Protein AF-A0A7Y3JZU1-F1 (afdb_monomer)

Structure (mmCIF, N/CA/C/O backbone):
data_AF-A0A7Y3JZU1-F1
#
_entry.id   AF-A0A7Y3JZU1-F1
#
loop_
_atom_site.group_PDB
_atom_site.id
_atom_site.type_symbol
_atom_site.label_atom_id
_atom_site.label_alt_id
_atom_site.label_comp_id
_atom_site.label_asym_id
_atom_site.label_entity_id
_atom_site.label_seq_id
_atom_site.pdbx_PDB_ins_code
_atom_site.Cartn_x
_atom_site.Cartn_y
_atom_site.Cartn_z
_atom_site.occupancy
_atom_site.B_iso_or_equiv
_atom_site.auth_seq_id
_atom_site.auth_comp_id
_atom_site.auth_asym_id
_atom_site.auth_atom_id
_atom_site.pdbx_PDB_model_num
ATOM 1 N N . MET A 1 1 ? -12.442 -2.125 -11.477 1.00 75.75 1 MET A N 1
ATOM 2 C CA . MET A 1 1 ? -11.068 -2.662 -11.340 1.00 75.75 1 MET A CA 1
ATOM 3 C C . MET A 1 1 ? -11.002 -3.960 -10.532 1.00 75.75 1 MET A C 1
ATOM 5 O O . MET A 1 1 ? -10.119 -4.752 -10.809 1.00 75.75 1 MET A O 1
ATOM 9 N N . GLY A 1 2 ? -11.930 -4.217 -9.596 1.00 89.00 2 GLY A N 1
ATOM 10 C CA . GLY A 1 2 ? -11.893 -5.422 -8.748 1.00 89.00 2 GLY A CA 1
ATOM 11 C C . GLY A 1 2 ? -11.114 -5.231 -7.442 1.00 89.00 2 GLY A C 1
ATOM 12 O O . GLY A 1 2 ? -11.007 -6.164 -6.660 1.00 89.00 2 GLY A O 1
ATOM 13 N N . ILE A 1 3 ? -10.614 -4.018 -7.192 1.00 95.06 3 ILE A N 1
ATOM 14 C CA . ILE A 1 3 ? -10.002 -3.620 -5.924 1.00 95.06 3 ILE A CA 1
ATOM 15 C C . ILE A 1 3 ? -11.066 -3.557 -4.833 1.00 95.06 3 ILE A C 1
ATOM 17 O O . ILE A 1 3 ? -12.114 -2.935 -5.018 1.00 95.06 3 ILE A O 1
ATOM 21 N N . ASN A 1 4 ? -10.792 -4.210 -3.705 1.00 96.25 4 ASN A N 1
ATOM 22 C CA . ASN A 1 4 ? -11.708 -4.252 -2.569 1.00 96.25 4 ASN A CA 1
ATOM 23 C C . ASN A 1 4 ? -11.438 -3.157 -1.541 1.00 96.25 4 ASN A C 1
ATOM 25 O O . ASN A 1 4 ? -12.373 -2.760 -0.847 1.00 96.25 4 ASN A O 1
ATOM 29 N N . PHE A 1 5 ? -10.201 -2.676 -1.442 1.00 97.44 5 PHE A N 1
ATOM 30 C CA . PHE A 1 5 ? -9.828 -1.590 -0.550 1.00 97.44 5 PHE A CA 1
ATOM 31 C C . PHE A 1 5 ? -8.676 -0.763 -1.123 1.00 97.44 5 PHE A C 1
ATOM 33 O O . PHE A 1 5 ? -7.911 -1.262 -1.945 1.00 97.44 5 PHE A O 1
ATOM 40 N N . VAL A 1 6 ? -8.586 0.485 -0.684 1.00 96.81 6 VAL A N 1
ATOM 41 C CA . VAL A 1 6 ? -7.438 1.371 -0.865 1.00 96.81 6 VAL A CA 1
ATOM 42 C C . VAL A 1 6 ? -6.839 1.659 0.505 1.00 96.81 6 VAL A C 1
ATOM 44 O O . VAL A 1 6 ? -7.568 1.753 1.497 1.00 96.81 6 VAL A O 1
ATOM 47 N N . GLU A 1 7 ? -5.520 1.753 0.552 1.00 97.31 7 GLU A N 1
ATOM 48 C CA . GLU A 1 7 ? -4.788 2.215 1.721 1.00 97.31 7 GLU A CA 1
ATOM 49 C C . GLU A 1 7 ? -4.463 3.695 1.522 1.00 97.31 7 GLU A C 1
ATOM 51 O O . GLU A 1 7 ? -3.949 4.067 0.471 1.00 97.31 7 GLU A O 1
ATOM 56 N N . VAL A 1 8 ? -4.835 4.535 2.488 1.00 96.12 8 VAL A N 1
ATOM 57 C CA . VAL A 1 8 ? -4.485 5.957 2.498 1.00 96.12 8 VAL A CA 1
ATOM 58 C C . VAL A 1 8 ? -3.290 6.153 3.417 1.00 96.12 8 VAL A C 1
ATOM 60 O O . VAL A 1 8 ? -3.330 5.784 4.597 1.00 96.12 8 VAL A O 1
ATOM 63 N N . ASP A 1 9 ? -2.215 6.689 2.850 1.00 92.50 9 ASP A N 1
ATOM 64 C CA . ASP A 1 9 ? -0.948 6.859 3.544 1.00 92.50 9 ASP A CA 1
ATOM 65 C C . ASP A 1 9 ? -0.968 8.127 4.408 1.00 92.50 9 ASP A C 1
ATOM 67 O O . ASP A 1 9 ? -1.079 9.253 3.924 1.00 92.50 9 ASP A O 1
ATOM 71 N N . TRP A 1 10 ? -0.936 7.917 5.721 1.00 92.62 10 TRP A N 1
ATOM 72 C CA . TRP A 1 10 ? -0.837 8.938 6.764 1.00 92.62 10 TRP A CA 1
ATOM 73 C C . TRP A 1 10 ? 0.469 8.809 7.551 1.00 92.62 10 TRP A C 1
ATOM 75 O O . TRP A 1 10 ? 0.597 9.360 8.654 1.00 92.62 10 TRP A O 1
ATOM 85 N N . THR A 1 11 ? 1.433 8.060 7.022 1.00 87.94 11 THR A N 1
ATOM 86 C CA . THR A 1 11 ? 2.768 7.939 7.596 1.00 87.94 11 THR A CA 1
ATOM 87 C C . THR A 1 11 ? 3.501 9.277 7.552 1.00 87.94 11 THR A C 1
ATOM 89 O O . THR A 1 11 ? 2.997 10.271 7.031 1.00 87.94 11 THR A O 1
ATOM 92 N N . ASN A 1 12 ? 4.673 9.340 8.181 1.00 82.00 12 ASN A N 1
ATOM 93 C CA . ASN A 1 12 ? 5.487 10.551 8.257 1.00 82.00 12 ASN A CA 1
ATOM 94 C C . ASN A 1 12 ? 4.820 11.737 8.989 1.00 82.00 12 ASN A C 1
ATOM 96 O O . ASN A 1 12 ? 5.096 12.897 8.692 1.00 82.00 12 ASN A O 1
ATOM 100 N N . ASN A 1 13 ? 3.956 11.452 9.971 1.00 82.50 13 ASN A N 1
ATOM 101 C CA . ASN A 1 13 ? 3.181 12.472 10.690 1.00 82.50 13 ASN A CA 1
ATOM 102 C C . ASN A 1 13 ? 3.234 12.358 12.227 1.00 82.50 13 ASN A C 1
ATOM 104 O O . ASN A 1 13 ? 2.388 12.945 12.906 1.00 82.50 13 ASN A O 1
ATOM 108 N N . LEU A 1 14 ? 4.184 11.606 12.799 1.00 79.25 14 LEU A N 1
ATOM 109 C CA . LEU A 1 14 ? 4.180 11.266 14.231 1.00 79.25 14 LEU A CA 1
ATOM 110 C C . LEU A 1 14 ? 5.292 11.914 15.063 1.00 79.25 14 LEU A C 1
ATOM 112 O O . LEU A 1 14 ? 5.289 11.759 16.285 1.00 79.25 14 LEU A O 1
ATOM 116 N N . THR A 1 15 ? 6.220 12.659 14.461 1.00 74.12 15 THR A N 1
ATOM 117 C CA . THR A 1 15 ? 7.339 13.282 15.201 1.00 74.12 15 THR A CA 1
ATOM 118 C C . THR A 1 15 ? 7.111 14.749 15.562 1.00 74.12 15 THR A C 1
ATOM 120 O O . THR A 1 15 ? 7.912 15.342 16.283 1.00 74.12 15 THR A O 1
ATOM 123 N N . GLN A 1 16 ? 5.996 15.335 15.130 1.00 78.69 16 GLN A N 1
ATOM 124 C CA . GLN A 1 16 ? 5.666 16.749 15.316 1.00 78.69 16 GLN A CA 1
ATOM 125 C C . GLN A 1 16 ? 4.220 16.935 15.808 1.00 78.69 16 GLN A C 1
ATOM 127 O O . GLN A 1 16 ? 3.401 16.027 15.643 1.00 78.69 16 GLN A O 1
ATOM 132 N N . PRO A 1 17 ? 3.880 18.097 16.404 1.00 88.19 17 PRO A N 1
ATOM 133 C CA . PRO A 1 17 ? 2.530 18.375 16.878 1.00 88.19 17 PRO A CA 1
ATOM 134 C C . PRO A 1 17 ? 1.455 18.103 15.825 1.00 88.19 17 PRO A C 1
ATOM 136 O O . PRO A 1 17 ? 1.505 18.628 14.713 1.00 88.19 17 PRO A O 1
ATOM 139 N N . PHE A 1 18 ? 0.458 17.301 16.197 1.00 88.56 18 PHE A N 1
ATOM 140 C CA . PHE A 1 18 ? -0.659 16.971 15.321 1.00 88.56 18 PHE A CA 1
ATOM 141 C C . PHE A 1 18 ? -1.793 18.014 15.443 1.00 88.56 18 PHE A C 1
ATOM 143 O O . PHE A 1 18 ? -2.191 18.341 16.564 1.00 88.56 18 PHE A O 1
ATOM 150 N N . PRO A 1 19 ? -2.380 18.495 14.328 1.00 92.38 19 PRO A N 1
ATOM 151 C CA . PRO A 1 19 ? -2.029 18.155 12.952 1.00 92.38 19 PRO A CA 1
ATOM 152 C C . PRO A 1 19 ? -0.861 19.005 12.422 1.00 92.38 19 PRO A C 1
ATOM 154 O O . PRO A 1 19 ? -0.908 20.241 12.455 1.00 92.38 19 PRO A O 1
ATOM 157 N N . SER A 1 20 ? 0.143 18.333 11.859 1.00 89.12 20 SER A N 1
ATOM 158 C CA . SER A 1 20 ? 1.210 18.945 11.062 1.00 89.12 20 SER A CA 1
ATOM 159 C C . SER A 1 20 ? 0.668 19.501 9.732 1.00 89.12 20 SER A C 1
ATOM 161 O O . SER A 1 20 ? -0.474 19.203 9.368 1.00 89.12 20 SER A O 1
ATOM 163 N N . PRO A 1 21 ? 1.443 20.300 8.971 1.00 90.12 21 PRO A N 1
ATOM 164 C CA . PRO A 1 21 ? 1.058 20.696 7.614 1.00 90.12 21 PRO A CA 1
ATOM 165 C C . PRO A 1 21 ? 0.739 19.496 6.707 1.00 90.12 21 PRO A C 1
ATOM 167 O O . PRO A 1 21 ? -0.350 19.454 6.143 1.00 90.12 21 PRO A O 1
ATOM 170 N N . ALA A 1 22 ? 1.609 18.481 6.676 1.00 88.12 22 ALA A N 1
ATOM 171 C CA . ALA A 1 22 ? 1.385 17.253 5.910 1.00 88.12 22 ALA A CA 1
ATOM 172 C C . ALA A 1 22 ? 0.106 16.520 6.360 1.00 88.12 22 ALA A C 1
ATOM 174 O O . ALA A 1 22 ? -0.747 16.184 5.542 1.00 88.12 22 ALA A O 1
ATOM 175 N N . ALA A 1 23 ? -0.121 16.384 7.671 1.00 91.38 23 ALA A N 1
ATOM 176 C CA . ALA A 1 23 ? -1.346 15.779 8.186 1.00 91.38 23 ALA A CA 1
ATOM 177 C C . ALA A 1 23 ? -2.604 16.567 7.783 1.00 91.38 23 ALA A C 1
ATOM 179 O O . ALA A 1 23 ? -3.650 15.965 7.549 1.00 91.38 23 ALA A O 1
ATOM 180 N N . LYS A 1 24 ? -2.542 17.904 7.693 1.00 94.31 24 LYS A N 1
ATOM 181 C CA . LYS A 1 24 ? -3.677 18.720 7.219 1.00 94.31 24 LYS A CA 1
ATOM 182 C C . LYS A 1 24 ? -4.000 18.443 5.754 1.00 94.31 24 LYS A C 1
ATOM 184 O O . LYS A 1 24 ? -5.182 18.421 5.413 1.00 94.31 24 LYS A O 1
ATOM 189 N N . GLU A 1 25 ? -2.989 18.216 4.921 1.00 93.19 25 GLU A N 1
ATOM 190 C CA . GLU A 1 25 ? -3.172 17.832 3.519 1.00 93.19 25 GLU A CA 1
ATOM 191 C C . GLU A 1 25 ? -3.825 16.451 3.411 1.00 93.19 25 GLU A C 1
ATOM 193 O O . GLU A 1 25 ? -4.869 16.337 2.764 1.00 93.19 25 GLU A O 1
ATOM 198 N N . CYS A 1 26 ? -3.326 15.450 4.149 1.00 94.31 26 CYS A N 1
ATOM 199 C CA . CYS A 1 26 ? -3.952 14.124 4.242 1.00 94.31 26 CYS A CA 1
ATOM 200 C C . CYS A 1 26 ? -5.421 14.221 4.697 1.00 94.31 26 CYS A C 1
ATOM 202 O O . CYS A 1 26 ? -6.320 13.668 4.064 1.00 94.31 26 CYS A O 1
ATOM 204 N N . ILE A 1 27 ? -5.698 14.995 5.755 1.00 96.12 27 ILE A N 1
ATOM 205 C CA . ILE A 1 27 ? -7.061 15.229 6.260 1.00 96.12 27 ILE A CA 1
ATOM 206 C C . ILE A 1 27 ? -7.961 15.839 5.178 1.00 96.12 27 ILE A C 1
ATOM 208 O O . ILE A 1 27 ? -9.129 15.460 5.063 1.00 96.12 27 ILE A O 1
ATOM 212 N N . ALA A 1 28 ? -7.465 16.829 4.433 1.00 96.94 28 ALA A N 1
ATOM 213 C CA . ALA A 1 28 ? -8.239 17.507 3.401 1.00 96.94 28 ALA A CA 1
ATOM 214 C C . ALA A 1 28 ? -8.541 16.570 2.222 1.00 96.94 28 ALA A C 1
ATOM 216 O O . ALA A 1 28 ? -9.702 16.470 1.815 1.00 96.94 28 ALA A O 1
ATOM 217 N N . ALA A 1 29 ? -7.532 15.849 1.730 1.00 96.00 29 ALA A N 1
ATOM 218 C CA . ALA A 1 29 ? -7.670 14.885 0.642 1.00 96.00 29 ALA A CA 1
ATOM 219 C C . ALA A 1 29 ? -8.650 13.759 1.006 1.00 96.00 29 ALA A C 1
ATOM 221 O O . ALA A 1 29 ? -9.592 13.478 0.261 1.00 96.00 29 ALA A O 1
ATOM 222 N N . ASP A 1 30 ? -8.525 13.187 2.202 1.00 96.75 30 ASP A N 1
ATOM 223 C CA . ASP A 1 30 ? -9.392 12.087 2.617 1.00 96.75 30 ASP A CA 1
ATOM 224 C C . ASP A 1 30 ? -10.823 12.530 2.887 1.00 96.75 30 ASP A C 1
ATOM 226 O O . ASP A 1 30 ? -11.765 11.796 2.594 1.00 96.75 30 ASP A O 1
ATOM 230 N N . LYS A 1 31 ? -11.048 13.758 3.364 1.00 96.75 31 LYS A N 1
ATOM 231 C CA . LYS A 1 31 ? -12.413 14.300 3.425 1.00 96.75 31 LYS A CA 1
ATOM 232 C C . LYS A 1 31 ? -13.058 14.348 2.045 1.00 96.75 31 LYS A C 1
ATOM 234 O O . LYS A 1 31 ? -14.253 14.070 1.944 1.00 96.75 31 LYS A O 1
ATOM 239 N N . VAL A 1 32 ? -12.306 14.679 0.996 1.00 97.50 32 VAL A N 1
ATOM 240 C CA . VAL A 1 32 ? -12.813 14.627 -0.383 1.00 97.50 32 VAL A CA 1
ATOM 241 C C . VAL A 1 32 ? -13.098 13.180 -0.787 1.00 97.50 32 VAL A C 1
ATOM 243 O O . VAL A 1 32 ? -14.190 12.903 -1.280 1.00 97.50 32 VAL A O 1
ATOM 246 N N . LEU A 1 33 ? -12.182 12.247 -0.510 1.00 97.12 33 LEU A N 1
ATOM 247 C CA . LEU A 1 33 ? -12.350 10.826 -0.830 1.00 97.12 33 LEU A CA 1
ATOM 248 C C . LEU A 1 33 ? -13.591 10.212 -0.166 1.00 97.12 33 LEU A C 1
ATOM 250 O O . LEU A 1 33 ? -14.428 9.614 -0.843 1.00 97.12 33 LEU A O 1
ATOM 254 N N . PHE A 1 34 ? -13.748 10.386 1.147 1.00 97.81 34 PHE A N 1
ATOM 255 C CA . PHE A 1 34 ? -14.891 9.866 1.898 1.00 97.81 34 PHE A CA 1
ATOM 256 C C . PHE A 1 34 ? -16.210 10.498 1.428 1.00 97.81 34 PHE A C 1
ATOM 258 O O . PHE A 1 34 ? -17.206 9.791 1.242 1.00 97.81 34 PHE A O 1
ATOM 265 N N . ASN A 1 35 ? -16.216 11.809 1.156 1.00 97.00 35 ASN A N 1
ATOM 266 C CA . ASN A 1 35 ? -17.383 12.485 0.587 1.00 97.00 35 ASN A CA 1
ATOM 267 C C . ASN A 1 35 ? -17.708 12.030 -0.834 1.00 97.00 35 ASN A C 1
ATOM 269 O O . ASN A 1 35 ? -18.877 11.988 -1.205 1.00 97.00 35 ASN A O 1
ATOM 273 N N . LEU A 1 36 ? -16.718 11.672 -1.641 1.00 97.06 36 LEU A N 1
ATOM 274 C CA . LEU A 1 36 ? -16.972 11.078 -2.945 1.00 97.06 36 LEU A CA 1
ATOM 275 C C . LEU A 1 36 ? -17.582 9.681 -2.771 1.00 97.06 36 LEU A C 1
ATOM 277 O O . LEU A 1 36 ? -18.650 9.394 -3.313 1.00 97.06 36 LEU A O 1
ATOM 281 N N . TYR A 1 37 ? -16.951 8.831 -1.959 1.00 97.56 37 TYR A N 1
ATOM 282 C CA . TYR A 1 37 ? -17.340 7.430 -1.798 1.00 97.56 37 TYR A CA 1
ATOM 283 C C . TYR A 1 37 ? -18.733 7.258 -1.195 1.00 97.56 37 TYR A C 1
ATOM 285 O O . TYR A 1 37 ? -19.450 6.357 -1.628 1.00 97.56 37 TYR A O 1
ATOM 293 N N . ARG A 1 38 ? -19.177 8.146 -0.292 1.00 96.25 38 ARG A N 1
ATOM 294 C CA . ARG A 1 38 ? -20.544 8.083 0.264 1.00 96.25 38 ARG A CA 1
ATOM 295 C C . ARG A 1 38 ? -21.653 8.263 -0.780 1.00 96.25 38 ARG A C 1
ATOM 297 O O . ARG A 1 38 ? -22.782 7.855 -0.533 1.00 96.25 38 ARG A O 1
ATOM 304 N N . HIS A 1 39 ? -21.345 8.845 -1.940 1.00 95.69 39 HIS A N 1
ATOM 305 C CA . HIS A 1 39 ? -22.294 9.006 -3.049 1.00 95.69 39 HIS A CA 1
ATOM 306 C C . HIS A 1 39 ? -22.088 7.980 -4.171 1.00 95.69 39 HIS A C 1
ATOM 308 O O . HIS A 1 39 ? -22.867 7.929 -5.123 1.00 95.69 39 HIS A O 1
ATOM 314 N N . MET A 1 40 ? -21.048 7.148 -4.087 1.00 95.75 40 MET A N 1
ATOM 315 C CA . MET A 1 40 ? -20.775 6.124 -5.085 1.00 95.75 40 MET A CA 1
ATOM 316 C C . MET A 1 40 ? -21.511 4.833 -4.741 1.00 95.75 40 MET A C 1
ATOM 318 O O . MET A 1 40 ? -21.313 4.240 -3.686 1.00 95.75 40 MET A O 1
ATOM 322 N N . ARG A 1 41 ? -22.289 4.312 -5.696 1.00 93.12 41 ARG A N 1
ATOM 323 C CA . ARG A 1 41 ? -22.953 3.001 -5.556 1.00 93.12 41 ARG A CA 1
ATOM 324 C C . ARG A 1 41 ? -21.960 1.857 -5.314 1.00 93.12 41 ARG A C 1
ATOM 326 O O . ARG A 1 41 ? -22.301 0.860 -4.686 1.00 93.12 41 ARG A O 1
ATOM 333 N N . GLN A 1 42 ? -20.757 1.965 -5.875 1.00 93.75 42 GLN A N 1
ATOM 334 C CA . GLN A 1 42 ? -19.683 0.987 -5.727 1.00 93.75 42 GLN A CA 1
ATOM 335 C C . GLN A 1 42 ? -18.366 1.722 -5.524 1.00 93.75 42 GLN A C 1
ATOM 337 O O . GLN A 1 42 ? -17.991 2.550 -6.350 1.00 93.75 42 GLN A O 1
ATOM 342 N N . HIS A 1 43 ? -17.659 1.384 -4.454 1.00 95.44 43 HIS A N 1
ATOM 343 C CA . HIS A 1 43 ? -16.369 1.963 -4.108 1.00 95.44 43 HIS A CA 1
ATOM 344 C C . HIS A 1 43 ? -15.529 0.915 -3.351 1.00 95.44 43 HIS A C 1
ATOM 346 O O . HIS A 1 43 ? -16.102 0.022 -2.709 1.00 95.44 43 HIS A O 1
ATOM 352 N N . PRO A 1 44 ? -14.188 0.976 -3.420 1.00 97.00 44 PRO A N 1
ATOM 353 C CA . PRO A 1 44 ? -13.342 0.200 -2.523 1.00 97.00 44 PRO A CA 1
ATOM 354 C C . PRO A 1 44 ? -13.504 0.704 -1.082 1.00 97.00 44 PRO A C 1
ATOM 356 O O . PRO A 1 44 ? -13.878 1.852 -0.839 1.00 97.00 44 PRO A O 1
ATOM 359 N N . LYS A 1 45 ? -13.250 -0.168 -0.108 1.00 98.19 45 LYS A N 1
ATOM 360 C CA . LYS A 1 45 ? -13.158 0.237 1.296 1.00 98.19 45 LYS A CA 1
ATOM 361 C C . LYS A 1 45 ? -11.870 1.016 1.557 1.00 98.19 45 LYS A C 1
ATOM 363 O O . LYS A 1 45 ? -10.940 0.941 0.767 1.00 98.19 45 LYS A O 1
ATOM 368 N N . ILE A 1 46 ? -11.817 1.737 2.664 1.00 98.50 46 ILE A N 1
ATOM 369 C CA . ILE A 1 46 ? -10.651 2.539 3.044 1.00 98.50 46 ILE A CA 1
ATOM 370 C C . ILE A 1 46 ? -9.954 1.894 4.246 1.00 98.50 46 ILE A C 1
ATOM 372 O O . ILE A 1 46 ? -10.616 1.421 5.175 1.00 98.50 46 ILE A O 1
ATOM 376 N N . VAL A 1 47 ? -8.626 1.855 4.208 1.00 98.31 47 VAL A N 1
ATOM 377 C CA . VAL A 1 47 ? -7.736 1.474 5.312 1.00 98.31 47 VAL A CA 1
ATOM 378 C C . VAL A 1 47 ? -6.751 2.616 5.513 1.00 98.31 47 VAL A C 1
ATOM 380 O O . VAL A 1 47 ? -6.225 3.129 4.536 1.00 98.31 47 VAL A O 1
ATOM 383 N N . PHE A 1 48 ? -6.498 3.011 6.757 1.00 97.75 48 PHE A N 1
ATOM 384 C CA . PHE A 1 48 ? -5.453 3.987 7.063 1.00 97.75 48 PHE A CA 1
ATOM 385 C C . PHE A 1 48 ? -4.131 3.266 7.323 1.00 97.75 48 PHE A C 1
ATOM 387 O O . PHE A 1 48 ? -4.113 2.285 8.075 1.00 97.75 48 PHE A O 1
ATOM 394 N N . LEU A 1 49 ? -3.045 3.785 6.752 1.00 95.38 49 LEU A N 1
ATOM 395 C CA . LEU A 1 49 ? -1.676 3.454 7.130 1.00 95.38 49 LEU A CA 1
ATOM 396 C C . LEU A 1 49 ? -1.108 4.606 7.953 1.00 95.38 49 LEU A C 1
ATOM 398 O O . LEU A 1 49 ? -0.954 5.711 7.454 1.00 95.38 49 LEU A O 1
ATOM 402 N N . MET A 1 50 ? -0.805 4.364 9.224 1.00 92.44 50 MET A N 1
ATOM 403 C CA . MET A 1 50 ? -0.229 5.367 10.119 1.00 92.44 50 MET A CA 1
ATOM 404 C C . MET A 1 50 ? 1.168 4.952 10.550 1.00 92.44 50 MET A C 1
ATOM 406 O O . MET A 1 50 ? 1.422 3.789 10.850 1.00 92.44 50 MET A O 1
ATOM 410 N N . GLY A 1 51 ? 2.079 5.902 10.681 1.00 86.69 51 GLY A N 1
ATOM 411 C CA . GLY A 1 51 ? 3.403 5.605 11.199 1.00 86.69 51 GLY A CA 1
ATOM 412 C C . GLY A 1 51 ? 4.312 6.814 11.210 1.00 86.69 51 GLY A C 1
ATOM 413 O O . GLY A 1 51 ? 3.945 7.875 10.704 1.00 86.69 51 GLY A O 1
ATOM 414 N N . PRO A 1 52 ? 5.478 6.677 11.844 1.00 77.44 52 PRO A N 1
ATOM 415 C CA . PRO A 1 52 ? 6.407 7.777 11.971 1.00 77.44 52 PRO A CA 1
ATOM 416 C C . PRO A 1 52 ? 7.203 7.972 10.683 1.00 77.44 52 PRO A C 1
ATOM 418 O O . PRO A 1 52 ? 7.173 7.165 9.758 1.00 77.44 52 PRO A O 1
ATOM 421 N N . GLU A 1 53 ? 7.935 9.067 10.690 1.00 73.69 53 GLU A N 1
ATOM 422 C CA . GLU A 1 53 ? 8.808 9.566 9.653 1.00 73.69 53 GLU A CA 1
ATOM 423 C C . GLU A 1 53 ? 9.950 8.581 9.368 1.00 73.69 53 GLU A C 1
ATOM 425 O O . GLU A 1 53 ? 10.549 8.021 10.297 1.00 73.69 53 GLU A O 1
ATOM 430 N N . HIS A 1 54 ? 10.287 8.422 8.081 1.00 62.44 54 HIS A N 1
ATOM 431 C CA . HIS A 1 54 ? 11.320 7.504 7.572 1.00 62.44 54 HIS A CA 1
ATOM 432 C C . HIS A 1 54 ? 12.658 7.569 8.342 1.00 62.44 54 HIS A C 1
ATOM 434 O O . HIS A 1 54 ? 13.337 6.561 8.518 1.00 62.44 54 HIS A O 1
ATOM 440 N N . ASN A 1 55 ? 13.029 8.727 8.889 1.00 53.12 55 ASN A N 1
ATOM 441 C CA . ASN A 1 55 ? 14.346 8.925 9.506 1.00 53.12 55 ASN A CA 1
ATOM 442 C C . ASN A 1 55 ? 14.369 8.772 11.038 1.00 53.12 55 ASN A C 1
ATOM 444 O O . ASN A 1 55 ? 15.442 8.775 11.640 1.00 53.12 55 ASN A O 1
ATOM 448 N N . HIS A 1 56 ? 13.216 8.626 11.699 1.00 54.47 56 HIS A N 1
ATOM 449 C CA . HIS A 1 56 ? 13.131 8.785 13.159 1.00 54.47 56 HIS A CA 1
ATOM 450 C C . HIS A 1 56 ? 13.072 7.475 13.955 1.00 54.47 56 HIS A C 1
ATOM 452 O O . HIS A 1 56 ? 13.306 7.482 15.165 1.00 54.47 56 HIS A O 1
ATOM 458 N N . TRP A 1 57 ? 12.878 6.328 13.299 1.00 51.59 57 TRP A N 1
ATOM 459 C CA . TRP A 1 57 ? 12.961 5.020 13.966 1.00 51.59 57 TRP A CA 1
ATOM 460 C C . TRP A 1 57 ? 14.342 4.717 14.557 1.00 51.59 57 TRP A C 1
ATOM 462 O O . TRP A 1 57 ? 14.428 3.947 15.510 1.00 51.59 57 TRP A O 1
ATOM 472 N N . MET A 1 58 ? 15.413 5.322 14.031 1.00 50.41 58 MET A N 1
ATOM 473 C CA . MET A 1 58 ? 16.763 5.101 14.562 1.00 50.41 58 MET A CA 1
ATOM 474 C C . MET A 1 58 ? 16.969 5.740 15.945 1.00 50.41 58 MET A C 1
ATOM 476 O O . MET A 1 58 ? 17.818 5.273 16.697 1.00 50.41 58 MET A O 1
ATOM 480 N N . ASN A 1 59 ? 16.174 6.760 16.300 1.00 49.25 59 ASN A N 1
ATOM 481 C CA . ASN A 1 59 ? 16.397 7.582 17.497 1.00 49.25 59 ASN A CA 1
ATOM 482 C C . ASN A 1 59 ? 15.229 7.586 18.497 1.00 49.25 59 ASN A C 1
ATOM 484 O O . ASN A 1 59 ? 15.384 8.093 19.606 1.00 49.25 59 ASN A O 1
ATOM 488 N N . HIS A 1 60 ? 14.069 7.023 18.144 1.00 53.53 60 HIS A N 1
ATOM 489 C CA . HIS A 1 60 ? 12.911 6.953 19.034 1.00 53.53 60 HIS A CA 1
ATOM 490 C C . HIS A 1 60 ? 12.600 5.503 19.404 1.00 53.53 60 HIS A C 1
ATOM 492 O O . HIS A 1 60 ? 12.228 4.688 18.564 1.00 53.53 60 HIS A O 1
ATOM 498 N N . THR A 1 61 ? 12.706 5.188 20.694 1.00 52.91 61 THR A N 1
ATOM 499 C CA . THR A 1 61 ? 12.399 3.856 21.237 1.00 52.91 61 THR A CA 1
ATOM 500 C C . THR A 1 61 ? 10.901 3.540 21.227 1.00 52.91 61 THR A C 1
ATOM 502 O O . THR A 1 61 ? 10.522 2.383 21.419 1.00 52.91 61 THR A O 1
ATOM 505 N N . THR A 1 62 ? 10.041 4.536 20.980 1.00 60.03 62 THR A N 1
ATOM 506 C CA . THR A 1 62 ? 8.586 4.394 21.082 1.00 60.03 62 THR A CA 1
ATOM 507 C C . THR A 1 62 ? 7.772 5.310 20.139 1.00 60.03 62 THR A C 1
ATOM 509 O O . THR A 1 62 ? 6.931 6.088 20.585 1.00 60.03 62 THR A O 1
ATOM 512 N N . PRO A 1 63 ? 7.916 5.216 18.806 1.00 68.38 63 PRO A N 1
ATOM 513 C CA . PRO A 1 63 ? 7.172 6.082 17.874 1.00 68.38 63 PRO A CA 1
ATOM 514 C C . PRO A 1 63 ? 5.643 5.913 17.928 1.00 68.38 63 PRO A C 1
ATOM 516 O O . PRO A 1 63 ? 4.906 6.755 17.426 1.00 68.38 63 PRO A O 1
ATOM 519 N N . TYR A 1 64 ? 5.163 4.843 18.563 1.00 80.06 64 TYR A N 1
ATOM 520 C CA . TYR A 1 64 ? 3.744 4.595 18.828 1.00 80.06 64 TYR A CA 1
ATOM 521 C C . TYR A 1 64 ? 3.362 4.793 20.299 1.00 80.06 64 TYR A C 1
ATOM 523 O O . TYR A 1 64 ? 2.371 4.236 20.766 1.00 80.06 64 TYR A O 1
ATOM 531 N N . THR A 1 65 ? 4.170 5.530 21.060 1.00 73.50 65 THR A N 1
ATOM 532 C CA . THR A 1 65 ? 3.796 6.006 22.391 1.00 73.50 65 THR A CA 1
ATOM 533 C C . THR A 1 65 ? 4.161 7.484 22.465 1.00 73.50 65 THR A C 1
ATOM 535 O O . THR A 1 65 ? 5.319 7.854 22.661 1.00 73.50 65 THR A O 1
ATOM 538 N N . GLY A 1 66 ? 3.184 8.352 22.253 1.00 79.00 66 GLY A N 1
ATOM 539 C CA . GLY A 1 66 ? 3.415 9.785 22.263 1.00 79.00 66 GLY A CA 1
ATOM 540 C C . GLY A 1 66 ? 2.137 10.558 21.973 1.00 79.00 66 GLY A C 1
ATOM 541 O O . GLY A 1 66 ? 1.223 10.017 21.345 1.00 79.00 66 GLY A O 1
ATOM 542 N N . PRO A 1 67 ? 2.076 11.834 22.387 1.00 84.31 67 PRO A N 1
ATOM 543 C CA . PRO A 1 67 ? 0.863 12.638 22.273 1.00 84.31 67 PRO A CA 1
ATOM 544 C C . PRO A 1 67 ? 0.396 12.798 20.821 1.00 84.31 67 PRO A C 1
ATOM 546 O O . PRO A 1 67 ? -0.797 12.927 20.572 1.00 84.31 67 PRO A O 1
ATOM 549 N N . TRP A 1 68 ? 1.316 12.758 19.855 1.00 87.44 68 TRP A N 1
ATOM 550 C CA . TRP A 1 68 ? 1.006 12.923 18.432 1.00 87.44 68 TRP A CA 1
ATOM 551 C C . TRP A 1 68 ? 0.411 11.665 17.812 1.00 87.44 68 TRP A C 1
ATOM 553 O O . TRP A 1 68 ? -0.557 11.765 17.061 1.00 87.44 68 TRP A O 1
ATOM 563 N N . TYR A 1 69 ? 0.915 10.490 18.199 1.00 88.81 69 TYR A N 1
ATOM 564 C CA . TYR A 1 69 ? 0.308 9.214 17.829 1.00 88.81 69 TYR A CA 1
ATOM 565 C C . TYR A 1 69 ? -1.122 9.115 18.359 1.00 88.81 69 TYR A C 1
ATOM 567 O O . TYR A 1 69 ? -2.048 8.871 17.584 1.00 88.81 69 TYR A O 1
ATOM 575 N N . ASP A 1 70 ? -1.323 9.401 19.647 1.00 90.62 70 ASP A N 1
ATOM 576 C CA . ASP A 1 70 ? -2.654 9.363 20.251 1.00 90.62 70 ASP A CA 1
ATOM 577 C C . ASP A 1 70 ? -3.589 10.399 19.612 1.00 90.62 70 ASP A C 1
ATOM 579 O O . ASP A 1 70 ? -4.750 10.099 19.329 1.00 90.62 70 ASP A O 1
ATOM 583 N N . ALA A 1 71 ? -3.096 11.611 19.335 1.00 92.94 71 ALA A N 1
ATOM 584 C CA . ALA A 1 71 ? -3.872 12.656 18.674 1.00 92.94 71 ALA A CA 1
ATOM 585 C C . ALA A 1 71 ? -4.298 12.257 17.252 1.00 92.94 71 ALA A C 1
ATOM 587 O O . ALA A 1 71 ? -5.479 12.395 16.925 1.00 92.94 71 ALA A O 1
ATOM 588 N N . GLN A 1 72 ? -3.386 11.722 16.431 1.00 93.56 72 GLN A N 1
ATOM 589 C CA . GLN A 1 72 ? -3.707 11.265 15.075 1.00 93.56 72 GLN A CA 1
ATOM 590 C C . GLN A 1 72 ? -4.692 10.089 15.112 1.00 93.56 72 GLN A C 1
ATOM 592 O O . GLN A 1 72 ? -5.706 10.116 14.413 1.00 93.56 72 GLN A O 1
ATOM 597 N N . LEU A 1 73 ? -4.462 9.100 15.981 1.00 94.25 73 LEU A N 1
ATOM 598 C CA . LEU A 1 73 ? -5.330 7.928 16.120 1.00 94.25 73 LEU A CA 1
ATOM 599 C C . LEU A 1 73 ? -6.744 8.319 16.567 1.00 94.25 73 LEU A C 1
ATOM 601 O O . LEU A 1 73 ? -7.742 7.854 16.009 1.00 94.25 73 LEU A O 1
ATOM 605 N N . ASN A 1 74 ? -6.842 9.217 17.549 1.00 96.31 74 ASN A N 1
ATOM 606 C CA . ASN A 1 74 ? -8.119 9.742 18.022 1.00 96.31 74 ASN A CA 1
ATOM 607 C C . ASN A 1 74 ? -8.827 10.576 16.955 1.00 96.31 74 ASN A C 1
ATOM 609 O O . ASN A 1 74 ? -10.051 10.494 16.844 1.00 96.31 74 ASN A O 1
ATOM 613 N N . TYR A 1 75 ? -8.082 11.340 16.155 1.00 97.06 75 TYR A N 1
ATOM 614 C CA . TYR A 1 75 ? -8.648 12.097 15.046 1.00 97.06 75 TYR A CA 1
ATOM 615 C C . TYR A 1 75 ? -9.243 11.169 13.987 1.00 97.06 75 TYR A C 1
ATOM 617 O O . TYR A 1 75 ? -10.411 11.332 13.629 1.00 97.06 75 TYR A O 1
ATOM 625 N N . VAL A 1 76 ? -8.475 10.171 13.532 1.00 96.94 76 VAL A N 1
ATOM 626 C CA . VAL A 1 76 ? -8.937 9.169 12.560 1.00 96.94 76 VAL A CA 1
ATOM 627 C C . VAL A 1 76 ? -10.201 8.489 13.071 1.00 96.94 76 VAL A C 1
ATOM 629 O O . VAL A 1 76 ? -11.215 8.451 12.370 1.00 96.94 76 VAL A O 1
ATOM 632 N N . TYR A 1 77 ? -10.181 8.023 14.323 1.00 98.12 77 TYR A N 1
ATOM 633 C CA . TYR A 1 77 ? -11.340 7.365 14.905 1.00 98.12 77 TYR A CA 1
ATOM 634 C C . TYR A 1 77 ? -12.565 8.288 14.924 1.00 98.12 77 TYR A C 1
ATOM 636 O O . TYR A 1 77 ? -13.597 7.952 14.352 1.00 98.12 77 TYR A O 1
ATOM 644 N N . LYS A 1 78 ? -12.444 9.478 15.518 1.00 98.19 78 LYS A N 1
ATOM 645 C CA . LYS A 1 78 ? -13.568 10.406 15.702 1.00 98.19 78 LYS A CA 1
ATOM 646 C C . LYS A 1 78 ? -14.154 10.909 14.382 1.00 98.19 78 LYS A C 1
ATOM 648 O O . LYS A 1 78 ? -15.367 11.034 14.259 1.00 98.19 78 LYS A O 1
ATOM 653 N N . HIS A 1 79 ? -13.306 11.253 13.416 1.00 97.56 79 HIS A N 1
ATOM 654 C CA . HIS A 1 79 ? -13.741 11.971 12.216 1.00 97.56 79 HIS A CA 1
ATOM 655 C C . HIS A 1 79 ? -14.045 11.061 11.024 1.00 97.56 79 HIS A C 1
ATOM 657 O O . HIS A 1 79 ? -14.832 11.462 10.162 1.00 97.56 79 HIS A O 1
ATOM 663 N N . PHE A 1 80 ? -13.469 9.854 10.985 1.00 97.69 80 PHE A N 1
ATOM 664 C CA . PHE A 1 80 ? -13.648 8.925 9.869 1.00 97.69 80 PHE A CA 1
ATOM 665 C C . PHE A 1 80 ? -14.335 7.613 10.249 1.00 97.69 80 PHE A C 1
ATOM 667 O O . PHE A 1 80 ? -15.161 7.119 9.484 1.00 97.69 80 PHE A O 1
ATOM 674 N N . ILE A 1 81 ? -14.029 7.048 11.418 1.00 97.94 81 ILE A N 1
ATOM 675 C CA . ILE A 1 81 ? -14.496 5.705 11.797 1.00 97.94 81 ILE A CA 1
ATOM 676 C C . ILE A 1 81 ? -15.825 5.740 12.559 1.00 97.94 81 ILE A C 1
ATOM 678 O O . ILE A 1 81 ? -16.748 4.992 12.230 1.00 97.94 81 ILE A O 1
ATOM 682 N N . ASP A 1 82 ? -15.922 6.618 13.556 1.00 97.69 82 ASP A N 1
ATOM 683 C CA . ASP A 1 82 ? -17.104 6.838 14.398 1.00 97.69 82 ASP A CA 1
ATOM 684 C C . ASP A 1 82 ? -18.078 7.855 13.784 1.00 97.69 82 ASP A C 1
ATOM 686 O O . ASP A 1 82 ? -19.114 8.175 14.357 1.00 97.69 82 ASP A O 1
ATOM 690 N N . ASN A 1 83 ? -17.765 8.363 12.589 1.00 97.44 83 ASN A N 1
ATOM 691 C CA . ASN A 1 83 ? -18.653 9.243 11.849 1.00 97.44 83 ASN A CA 1
ATOM 692 C C . ASN A 1 83 ? -19.794 8.427 11.203 1.00 97.44 83 ASN A C 1
ATOM 694 O O . ASN A 1 83 ? -19.528 7.619 10.303 1.00 97.44 83 ASN A O 1
ATOM 698 N N . PRO A 1 84 ? -21.068 8.647 11.590 1.00 96.50 84 PRO A N 1
ATOM 699 C CA . PRO A 1 84 ? -22.200 7.900 11.044 1.00 96.50 84 PRO A CA 1
ATOM 700 C C . PRO A 1 84 ? -22.362 8.036 9.526 1.00 96.50 84 PRO A C 1
ATOM 702 O O . PRO A 1 84 ? -22.808 7.087 8.882 1.00 96.50 84 PRO A O 1
ATOM 705 N N . GLU A 1 85 ? -21.968 9.172 8.941 1.00 96.44 85 GLU A N 1
ATOM 706 C CA . GLU A 1 85 ? -22.053 9.412 7.493 1.00 96.44 85 GLU A CA 1
ATOM 707 C C . GLU A 1 85 ? -21.098 8.522 6.692 1.00 96.44 85 GLU A C 1
ATOM 709 O O . GLU A 1 85 ? -21.330 8.243 5.515 1.00 96.44 85 GLU A O 1
ATOM 714 N N . TYR A 1 86 ? -20.025 8.059 7.332 1.00 97.12 86 TYR A N 1
ATOM 715 C CA . TYR A 1 86 ? -18.985 7.236 6.721 1.00 97.12 86 TYR A CA 1
ATOM 716 C C . TYR A 1 86 ? -19.080 5.766 7.130 1.00 97.12 86 TYR A C 1
ATOM 718 O O . TYR A 1 86 ? -18.188 4.960 6.835 1.00 97.12 86 TYR A O 1
ATOM 726 N N . LYS A 1 87 ? -20.179 5.382 7.790 1.00 94.62 87 LYS A N 1
ATOM 727 C CA . LYS A 1 87 ? -20.411 4.008 8.224 1.00 94.62 87 LYS A CA 1
ATOM 728 C C . LYS A 1 87 ? -20.325 3.053 7.037 1.00 94.62 87 LYS A C 1
ATOM 730 O O . LYS A 1 87 ? -21.053 3.156 6.055 1.00 94.62 87 LYS A O 1
ATOM 735 N N . GLY A 1 88 ? -19.434 2.074 7.159 1.00 94.00 88 GLY A N 1
ATOM 736 C CA . GLY A 1 88 ? -19.215 1.068 6.127 1.00 94.00 88 GLY A CA 1
ATOM 737 C C . GLY A 1 88 ? -18.313 1.519 4.979 1.00 94.00 88 GLY A C 1
ATOM 738 O O . GLY A 1 88 ? -18.130 0.729 4.057 1.00 94.00 88 GLY A O 1
ATOM 739 N N . LEU A 1 89 ? -17.720 2.717 5.009 1.00 97.94 89 LEU A N 1
ATOM 740 C CA . LEU A 1 89 ? -16.711 3.119 4.021 1.00 97.94 89 LEU A CA 1
ATOM 741 C C . LEU A 1 89 ? -15.329 2.522 4.315 1.00 97.94 89 LEU A C 1
ATOM 743 O O . LEU A 1 89 ? -14.576 2.239 3.388 1.00 97.94 89 LEU A O 1
ATOM 747 N N . TYR A 1 90 ? -15.020 2.245 5.579 1.00 97.38 90 TYR A N 1
ATOM 748 C CA . TYR A 1 90 ? -13.767 1.618 6.001 1.00 97.38 90 TYR A CA 1
ATOM 749 C C . TYR A 1 90 ? -13.824 0.086 5.971 1.00 97.38 90 TYR A C 1
ATOM 751 O O . TYR A 1 90 ? -14.889 -0.535 6.076 1.00 97.38 90 TYR A O 1
ATOM 759 N N . LEU A 1 91 ? -12.657 -0.540 5.827 1.00 98.06 91 LEU A N 1
ATOM 760 C CA . LEU A 1 91 ? -12.529 -1.991 5.849 1.00 98.06 91 LEU A CA 1
ATOM 761 C C . LEU A 1 91 ? -12.581 -2.497 7.291 1.00 98.06 91 LEU A C 1
ATOM 763 O O . LEU A 1 91 ? -11.854 -2.015 8.157 1.00 98.06 91 LEU A O 1
ATOM 767 N N . GLN A 1 92 ? -13.421 -3.498 7.548 1.00 97.88 92 GLN A N 1
ATOM 768 C CA . GLN A 1 92 ? -13.437 -4.195 8.830 1.00 97.88 92 GLN A CA 1
ATOM 769 C C . GLN A 1 92 ? -12.717 -5.533 8.731 1.00 97.88 92 GLN A C 1
ATOM 771 O O . GLN A 1 92 ? -12.858 -6.279 7.759 1.00 97.88 92 GLN A O 1
ATOM 776 N N . TYR A 1 93 ? -11.999 -5.871 9.793 1.00 97.00 93 TYR A N 1
ATOM 777 C CA . TYR A 1 93 ? -11.340 -7.144 9.962 1.00 97.00 93 TYR A CA 1
ATOM 778 C C . TYR A 1 93 ? -11.429 -7.601 11.418 1.00 97.00 93 TYR A C 1
ATOM 780 O O . TYR A 1 93 ? -11.248 -6.816 12.343 1.00 97.00 93 TYR A O 1
ATOM 788 N N . ARG A 1 94 ? -11.761 -8.880 11.630 1.00 95.06 94 ARG A N 1
ATOM 789 C CA . ARG A 1 94 ? -11.999 -9.475 12.963 1.00 95.06 94 ARG A CA 1
ATOM 790 C C . ARG A 1 94 ? -13.001 -8.673 13.821 1.00 95.06 94 ARG A C 1
ATOM 792 O O . ARG A 1 94 ? -12.837 -8.556 15.028 1.00 95.06 94 ARG A O 1
ATOM 799 N N . GLY A 1 95 ? -14.033 -8.123 13.174 1.00 96.50 95 GLY A N 1
ATOM 800 C CA . GLY A 1 95 ? -15.122 -7.385 13.826 1.00 96.50 95 GLY A CA 1
ATOM 801 C C . GLY A 1 95 ? -14.824 -5.921 14.163 1.00 96.50 95 GLY A C 1
ATOM 802 O O . GLY A 1 95 ? -15.667 -5.276 14.774 1.00 96.50 95 GLY A O 1
ATOM 803 N N . LYS A 1 96 ? -13.657 -5.390 13.777 1.00 97.88 96 LYS A N 1
ATOM 804 C CA . LYS A 1 96 ? -13.260 -3.997 14.030 1.00 97.88 96 LYS A CA 1
ATOM 805 C C . LYS A 1 96 ? -12.716 -3.342 12.758 1.00 97.88 96 LYS A C 1
ATOM 807 O O . LYS A 1 96 ? -12.281 -4.065 11.863 1.00 97.88 96 LYS A O 1
ATOM 812 N N . PRO A 1 97 ? -12.714 -2.006 12.649 1.00 98.38 97 PRO A N 1
ATOM 813 C CA . PRO A 1 97 ? -11.969 -1.294 11.612 1.00 98.38 97 PRO A CA 1
ATOM 814 C C . PRO A 1 97 ? -10.507 -1.764 11.555 1.00 98.38 97 PRO A C 1
ATOM 816 O O . PRO A 1 97 ? -9.866 -1.922 12.598 1.00 98.38 97 PRO A O 1
ATOM 819 N N . LEU A 1 98 ? -9.997 -2.025 10.351 1.00 98.50 98 LEU A N 1
ATOM 820 C CA . LEU A 1 98 ? -8.589 -2.355 10.140 1.00 98.50 98 LEU A CA 1
ATOM 821 C C . LEU A 1 98 ? -7.754 -1.071 10.159 1.00 98.50 98 LEU A C 1
ATOM 823 O O . LEU A 1 98 ? -8.091 -0.109 9.470 1.00 98.50 98 LEU A O 1
ATOM 827 N N . LEU A 1 99 ? -6.666 -1.087 10.926 1.00 97.88 99 LEU A N 1
ATOM 828 C CA . LEU A 1 99 ? -5.651 -0.040 10.946 1.00 97.88 99 LEU A CA 1
ATOM 829 C C . LEU A 1 99 ? -4.288 -0.665 10.670 1.00 97.88 99 LEU A C 1
ATOM 831 O O . LEU A 1 99 ? -3.895 -1.619 11.351 1.00 97.88 99 LEU A O 1
ATOM 835 N N . ASN A 1 100 ? -3.567 -0.094 9.714 1.00 97.06 100 ASN A N 1
ATOM 836 C CA . ASN A 1 100 ? -2.212 -0.501 9.405 1.00 97.06 100 ASN A CA 1
ATOM 837 C C . ASN A 1 100 ? -1.216 0.453 10.069 1.00 97.06 100 ASN A C 1
ATOM 839 O O . ASN A 1 100 ? -1.3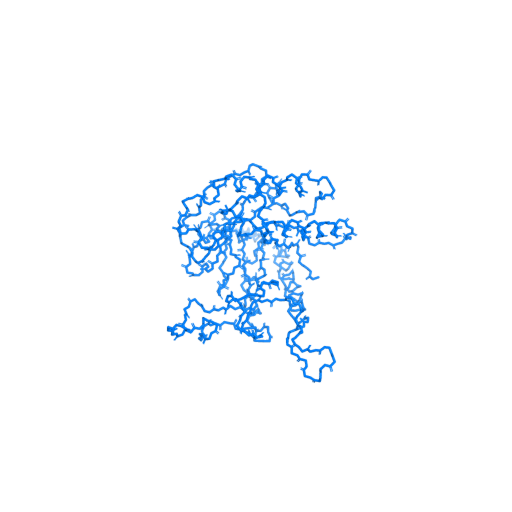88 1.671 10.039 1.00 97.06 100 ASN A O 1
ATOM 843 N N . LEU A 1 101 ? -0.189 -0.110 10.705 1.00 93.94 101 LEU A N 1
ATOM 844 C CA . LEU A 1 101 ? 0.871 0.629 11.384 1.00 93.94 101 LEU A CA 1
ATOM 845 C C . LEU A 1 101 ? 2.213 0.401 10.687 1.00 93.94 101 LEU A C 1
ATOM 847 O O . LEU A 1 101 ? 2.733 -0.716 10.682 1.00 93.94 101 LEU A O 1
ATOM 851 N N . TYR A 1 102 ? 2.772 1.465 10.122 1.00 91.38 102 TYR A N 1
ATOM 852 C CA . TYR A 1 102 ? 3.979 1.434 9.309 1.00 91.38 102 TYR A CA 1
ATOM 853 C C . TYR A 1 102 ? 5.263 1.399 10.142 1.00 91.38 102 TYR A C 1
ATOM 855 O O . TYR A 1 102 ? 5.584 2.364 10.839 1.00 91.38 102 TYR A O 1
ATOM 863 N N . LEU A 1 103 ? 6.018 0.305 10.048 1.00 85.94 103 LEU A N 1
ATOM 864 C CA . LEU A 1 103 ? 7.244 0.064 10.812 1.00 85.94 103 LEU A CA 1
ATOM 865 C C . LEU A 1 103 ? 8.508 0.666 10.199 1.00 85.94 103 LEU A C 1
ATOM 867 O O . LEU A 1 103 ? 9.572 0.537 10.810 1.00 85.94 103 LEU A O 1
ATOM 871 N N . ASN A 1 104 ? 8.389 1.311 9.034 1.00 77.12 104 ASN A N 1
ATOM 872 C CA . ASN A 1 104 ? 9.518 1.706 8.201 1.00 77.12 104 ASN A CA 1
ATOM 873 C C . ASN A 1 104 ? 10.353 0.511 7.697 1.00 77.12 104 ASN A C 1
ATOM 875 O O . ASN A 1 104 ? 10.111 -0.636 8.075 1.00 77.12 104 ASN A O 1
ATOM 879 N N . GLY A 1 105 ? 11.316 0.744 6.804 1.00 69.00 105 GLY A N 1
ATOM 880 C CA . GLY A 1 105 ? 12.174 -0.324 6.290 1.00 69.00 105 GLY A CA 1
ATOM 881 C C . GLY A 1 105 ? 13.537 0.165 5.795 1.00 69.00 105 GLY A C 1
ATOM 882 O O . GLY A 1 105 ? 13.661 1.331 5.426 1.00 69.00 105 GLY A O 1
ATOM 883 N N . PRO A 1 106 ? 14.556 -0.720 5.762 1.00 75.31 106 PRO A N 1
ATOM 884 C CA . PRO A 1 106 ? 14.554 -2.11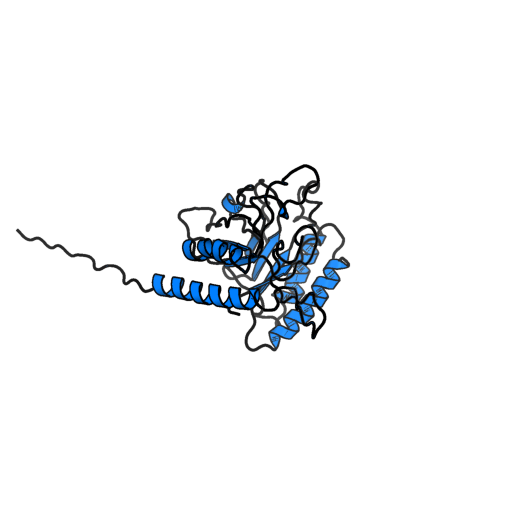2 6.233 1.00 75.31 106 PRO A CA 1
ATOM 885 C C . PRO A 1 106 ? 14.830 -2.243 7.750 1.00 75.31 106 PRO A C 1
ATOM 887 O O . PRO A 1 106 ? 15.748 -1.625 8.286 1.00 75.31 106 PRO A O 1
ATOM 890 N N . ARG A 1 107 ? 14.073 -3.102 8.447 1.00 80.62 107 ARG A N 1
ATOM 891 C CA . ARG A 1 107 ? 14.177 -3.375 9.898 1.00 80.62 107 ARG A CA 1
ATOM 892 C C . ARG A 1 107 ? 14.092 -4.877 10.166 1.00 80.62 107 ARG A C 1
ATOM 894 O O . ARG A 1 107 ? 13.352 -5.548 9.487 1.00 80.62 107 ARG A O 1
ATOM 901 N N . SER A 1 108 ? 14.773 -5.427 11.176 1.00 82.12 108 SER A N 1
ATOM 902 C CA . SER A 1 108 ? 14.671 -6.866 11.529 1.00 82.12 108 SER A CA 1
ATOM 903 C C . SER A 1 108 ? 14.217 -7.150 12.970 1.00 82.12 108 SER A C 1
ATOM 905 O O . SER A 1 108 ? 14.073 -8.310 13.382 1.00 82.12 108 SER A O 1
ATOM 907 N N . ALA A 1 109 ? 13.998 -6.096 13.760 1.00 83.50 109 ALA A N 1
ATOM 908 C CA . ALA A 1 109 ? 13.607 -6.194 15.160 1.00 83.50 109 ALA A CA 1
ATOM 909 C C . ALA A 1 109 ? 12.115 -6.511 15.310 1.00 83.50 109 ALA A C 1
ATOM 911 O O . ALA A 1 109 ? 11.287 -5.976 14.576 1.00 83.50 109 ALA A O 1
ATOM 912 N N . LYS A 1 110 ? 11.765 -7.305 16.332 1.00 86.75 110 LYS A N 1
ATOM 913 C CA . LYS A 1 110 ? 10.368 -7.604 16.688 1.00 86.75 110 LYS A CA 1
ATOM 914 C C . LYS A 1 110 ? 9.543 -6.307 16.763 1.00 86.75 110 LYS A C 1
ATOM 916 O O . LYS A 1 110 ? 10.031 -5.346 17.367 1.00 86.75 110 LYS A O 1
ATOM 921 N N . PRO A 1 111 ? 8.330 -6.255 16.178 1.00 87.31 111 PRO A N 1
ATOM 922 C CA . PRO A 1 111 ? 7.482 -5.073 16.253 1.00 87.31 111 PRO A CA 1
ATOM 923 C C . PRO A 1 111 ? 7.143 -4.710 17.707 1.00 87.31 111 PRO A C 1
ATOM 925 O O . PRO A 1 111 ? 7.136 -5.591 18.578 1.00 87.31 111 PRO A O 1
ATOM 928 N N . PRO A 1 112 ? 6.856 -3.426 17.985 1.00 85.44 112 PRO A N 1
ATOM 929 C CA . PRO A 1 112 ? 6.336 -3.018 19.285 1.00 85.44 112 PRO A CA 1
ATOM 930 C C . PRO A 1 112 ? 4.987 -3.697 19.567 1.00 85.44 112 PRO A C 1
ATOM 932 O O . PRO A 1 112 ? 4.371 -4.281 18.680 1.00 85.44 112 PRO A O 1
ATOM 935 N N . ASN A 1 113 ? 4.527 -3.634 20.816 1.00 86.19 113 ASN A N 1
ATOM 936 C CA . ASN A 1 113 ? 3.218 -4.156 21.202 1.00 86.19 113 ASN A CA 1
ATOM 937 C C . ASN A 1 113 ? 2.222 -3.002 21.359 1.00 86.19 113 ASN A C 1
ATOM 939 O O . ASN A 1 113 ? 2.012 -2.505 22.462 1.00 86.19 113 ASN A O 1
ATOM 943 N N . VAL A 1 114 ? 1.652 -2.550 20.244 1.00 89.12 114 VAL A N 1
ATOM 944 C CA . VAL A 1 114 ? 0.631 -1.495 20.223 1.00 89.12 114 VAL A CA 1
ATOM 945 C C . VAL A 1 114 ? -0.742 -2.146 20.242 1.00 89.12 114 VAL A C 1
ATOM 947 O O . VAL A 1 114 ? -1.044 -3.014 19.423 1.00 89.12 114 VAL A O 1
ATOM 950 N N . HIS A 1 115 ? -1.585 -1.705 21.168 1.00 90.44 115 HIS A N 1
ATOM 951 C CA . HIS A 1 115 ? -2.950 -2.185 21.291 1.00 90.44 115 HIS A CA 1
ATOM 952 C C . HIS A 1 115 ? -3.910 -1.007 21.421 1.00 90.44 115 HIS A C 1
ATOM 954 O O . HIS A 1 115 ? -3.760 -0.175 22.311 1.00 90.44 115 HIS A O 1
ATOM 960 N N . ASP A 1 116 ? -4.944 -1.004 20.585 1.00 94.38 116 ASP A N 1
ATOM 961 C CA . ASP A 1 116 ? -6.098 -0.129 20.732 1.00 94.38 116 ASP A CA 1
ATOM 962 C C . ASP A 1 116 ? -7.377 -0.966 20.573 1.00 94.38 116 ASP A C 1
ATOM 964 O O . ASP A 1 116 ? -7.567 -1.608 19.534 1.00 94.38 116 ASP A O 1
ATOM 968 N N . PRO A 1 117 ? -8.271 -1.000 21.579 1.00 96.69 117 PRO A N 1
ATOM 969 C CA . PRO A 1 117 ? -9.455 -1.849 21.535 1.00 96.69 117 PRO A CA 1
ATOM 970 C C . PRO A 1 117 ? -10.444 -1.456 20.431 1.00 96.69 117 PRO A C 1
ATOM 972 O O . PRO A 1 117 ? -11.309 -2.271 20.105 1.00 96.69 117 PRO A O 1
ATOM 975 N N . ARG A 1 118 ? -10.329 -0.264 19.841 1.00 97.56 118 ARG A N 1
ATOM 976 C CA . ARG A 1 118 ? -11.198 0.218 18.764 1.00 97.56 118 ARG A CA 1
ATOM 977 C C . ARG A 1 118 ? -10.857 -0.399 17.409 1.00 97.56 118 ARG A C 1
ATOM 979 O O . ARG A 1 118 ? -11.729 -0.465 16.549 1.00 97.56 118 ARG A O 1
ATOM 986 N N . PHE A 1 119 ? -9.630 -0.886 17.224 1.00 98.00 119 PHE A N 1
ATOM 987 C CA . PHE A 1 119 ? -9.114 -1.329 15.929 1.00 98.00 119 PHE A CA 1
ATOM 988 C C . PHE A 1 119 ? -8.670 -2.793 15.929 1.00 98.00 119 PHE A C 1
ATOM 990 O O . PHE A 1 119 ? -8.336 -3.383 16.958 1.00 98.00 119 PHE A O 1
ATOM 997 N N . THR A 1 120 ? -8.627 -3.376 14.734 1.00 97.56 120 THR A N 1
ATOM 998 C CA . THR A 1 120 ? -7.761 -4.520 14.444 1.00 97.56 120 THR A CA 1
ATOM 999 C C . THR A 1 120 ? -6.485 -3.978 13.820 1.00 97.56 120 THR A C 1
ATOM 1001 O O . THR A 1 120 ? -6.507 -3.505 12.687 1.00 97.56 120 THR A O 1
ATOM 1004 N N . ILE A 1 121 ? -5.382 -4.056 14.561 1.00 95.94 121 ILE A N 1
ATOM 1005 C CA . ILE A 1 121 ? -4.089 -3.517 14.134 1.00 95.94 121 ILE A CA 1
ATOM 1006 C C . ILE A 1 121 ? -3.286 -4.576 13.371 1.00 95.94 121 ILE A C 1
ATOM 1008 O O . ILE A 1 121 ? -3.217 -5.746 13.779 1.00 95.94 121 ILE A O 1
ATOM 1012 N N . ARG A 1 122 ? -2.659 -4.160 12.270 1.00 95.81 122 ARG A N 1
ATOM 1013 C CA . ARG A 1 122 ? -1.625 -4.919 11.561 1.00 95.81 122 ARG A CA 1
ATOM 1014 C C . ARG A 1 122 ? -0.408 -4.045 11.328 1.00 95.81 122 ARG A C 1
ATOM 1016 O O . ARG A 1 122 ? -0.535 -2.883 10.973 1.00 95.81 122 ARG A O 1
ATOM 1023 N N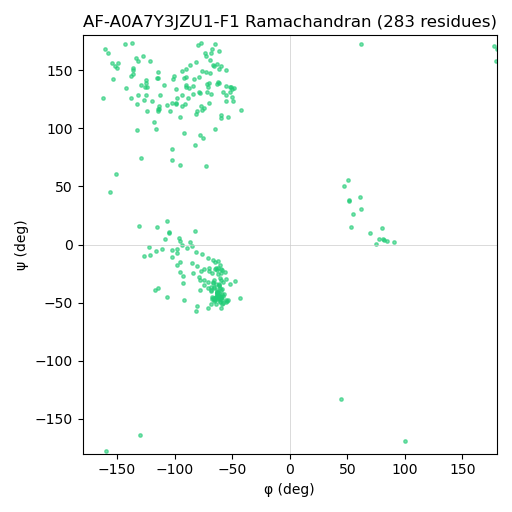 . TYR A 1 123 ? 0.769 -4.611 11.552 1.00 94.50 123 TYR A N 1
ATOM 1024 C CA . TYR A 1 123 ? 2.011 -3.932 11.223 1.00 94.50 123 TYR A CA 1
ATOM 1025 C C . TYR A 1 123 ? 2.341 -4.129 9.755 1.00 94.50 123 TYR A C 1
ATOM 1027 O O . TYR A 1 123 ? 2.141 -5.227 9.236 1.00 94.50 123 TYR A O 1
ATOM 1035 N N . VAL A 1 124 ? 2.878 -3.090 9.128 1.00 94.38 124 VAL A N 1
ATOM 1036 C CA . VAL A 1 124 ? 3.282 -3.085 7.726 1.00 94.38 124 VAL A CA 1
ATOM 1037 C C . VAL A 1 124 ? 4.736 -2.620 7.637 1.00 94.38 124 VAL A C 1
ATOM 1039 O O . VAL A 1 124 ? 5.082 -1.568 8.166 1.00 94.38 124 VAL A O 1
ATOM 1042 N N . GLY A 1 125 ? 5.595 -3.421 7.016 1.00 92.00 125 GLY A N 1
ATOM 1043 C CA . GLY A 1 125 ? 7.010 -3.134 6.756 1.00 92.00 125 GLY A CA 1
ATOM 1044 C C . GLY A 1 125 ? 7.351 -3.394 5.288 1.00 92.00 125 GLY A C 1
ATOM 1045 O O . GLY A 1 125 ? 6.450 -3.524 4.468 1.00 92.00 125 GLY A O 1
ATOM 1046 N N . ALA A 1 126 ? 8.631 -3.503 4.946 1.00 91.06 126 ALA A N 1
ATOM 1047 C CA . ALA A 1 126 ? 9.069 -3.838 3.587 1.00 91.06 126 ALA A CA 1
ATOM 1048 C C . ALA A 1 126 ? 10.305 -4.737 3.592 1.00 91.06 126 ALA A C 1
ATOM 1050 O O . ALA A 1 126 ? 10.929 -4.966 4.635 1.00 91.06 126 ALA A O 1
ATOM 1051 N N . TRP A 1 127 ? 10.670 -5.211 2.402 1.00 91.75 127 TRP A N 1
ATOM 1052 C CA . TRP A 1 127 ? 11.885 -5.980 2.157 1.00 91.75 127 TRP A CA 1
ATOM 1053 C C . TRP A 1 127 ? 11.922 -7.292 2.946 1.00 91.75 127 TRP A C 1
ATOM 1055 O O . TRP A 1 127 ? 12.964 -7.687 3.463 1.00 91.75 127 TRP A O 1
ATOM 1065 N N . MET A 1 128 ? 10.793 -7.996 3.036 1.00 91.69 128 MET A N 1
ATOM 1066 C CA . MET A 1 128 ? 10.628 -9.202 3.862 1.00 91.69 128 MET A CA 1
ATOM 1067 C C . MET A 1 128 ? 11.652 -10.300 3.557 1.00 91.69 128 MET A C 1
ATOM 1069 O O . MET A 1 128 ? 12.036 -11.065 4.447 1.00 91.69 128 MET A O 1
ATOM 1073 N N . GLN A 1 129 ? 12.132 -10.362 2.315 1.00 92.00 129 GLN A N 1
ATOM 1074 C CA . GLN A 1 129 ? 13.172 -11.289 1.878 1.00 92.00 129 GLN A CA 1
ATOM 1075 C C . GLN A 1 129 ? 14.528 -11.062 2.574 1.00 92.00 129 GLN A C 1
ATOM 1077 O O . GLN A 1 129 ? 15.340 -11.984 2.622 1.00 92.00 129 GLN A O 1
ATOM 1082 N N . THR A 1 130 ? 14.770 -9.878 3.149 1.00 91.44 130 THR A N 1
ATOM 1083 C CA . THR A 1 130 ? 15.973 -9.557 3.940 1.00 91.44 130 THR A CA 1
ATOM 1084 C C . THR A 1 130 ? 15.667 -9.293 5.408 1.00 91.44 130 THR A C 1
ATOM 1086 O O . THR A 1 130 ? 16.444 -9.673 6.283 1.00 91.44 130 THR A O 1
ATOM 1089 N N . THR A 1 131 ? 14.544 -8.641 5.697 1.00 90.56 131 THR A N 1
ATOM 1090 C CA . THR A 1 131 ? 14.157 -8.238 7.052 1.00 90.56 131 THR A CA 1
ATOM 1091 C C . THR A 1 131 ? 13.606 -9.397 7.873 1.00 90.56 131 THR A C 1
ATOM 1093 O O . THR A 1 131 ? 13.789 -9.448 9.094 1.00 90.56 131 THR A O 1
ATOM 1096 N N . HIS A 1 132 ? 12.965 -10.356 7.199 1.00 92.06 132 HIS A N 1
ATOM 1097 C CA . HIS A 1 132 ? 12.292 -11.510 7.789 1.00 92.06 132 HIS A CA 1
ATOM 1098 C C . HIS A 1 132 ? 11.237 -11.139 8.846 1.00 92.06 132 HIS A C 1
ATOM 1100 O O . HIS A 1 132 ? 10.949 -11.940 9.739 1.00 92.06 132 HIS A O 1
ATOM 1106 N N . GLU A 1 133 ? 10.650 -9.939 8.778 1.00 90.81 133 GLU A N 1
ATOM 1107 C CA . GLU A 1 133 ? 9.652 -9.474 9.753 1.00 90.81 133 GLU A CA 1
ATOM 1108 C C . GLU A 1 133 ? 8.314 -10.215 9.646 1.00 90.81 133 GLU A C 1
ATOM 1110 O O . GLU A 1 133 ? 7.573 -10.310 10.629 1.00 90.81 133 GLU A O 1
ATOM 1115 N N . ASN A 1 134 ? 8.035 -10.845 8.503 1.00 92.19 134 ASN A N 1
ATOM 1116 C CA . ASN A 1 134 ? 6.871 -11.706 8.303 1.00 92.19 134 ASN A CA 1
ATOM 1117 C C . ASN A 1 134 ? 6.791 -12.862 9.323 1.00 92.19 134 ASN A C 1
ATOM 1119 O O . ASN A 1 134 ? 5.692 -13.320 9.642 1.00 92.19 134 ASN A O 1
ATOM 1123 N N . ARG A 1 135 ? 7.917 -13.282 9.926 1.00 90.44 135 ARG A N 1
ATOM 1124 C CA . ARG A 1 135 ? 7.936 -14.249 11.047 1.00 90.44 135 ARG A CA 1
ATOM 1125 C C . ARG A 1 135 ? 7.219 -13.746 12.305 1.00 90.44 135 ARG A C 1
ATOM 1127 O O . ARG A 1 135 ? 6.814 -14.547 13.139 1.00 90.44 135 ARG A O 1
ATOM 1134 N N . TYR A 1 136 ? 7.075 -12.430 12.448 1.00 90.19 136 TYR A N 1
ATOM 1135 C CA . TYR A 1 136 ? 6.341 -11.780 13.533 1.00 90.19 136 TYR A CA 1
ATOM 1136 C C . TYR A 1 136 ? 4.898 -11.426 13.145 1.00 90.19 136 TYR A C 1
ATOM 1138 O O . TYR A 1 136 ? 4.207 -10.769 13.920 1.00 90.19 136 TYR A O 1
ATOM 1146 N N . GLY A 1 137 ? 4.434 -11.838 11.960 1.00 92.00 137 GLY A N 1
ATOM 1147 C CA . GLY A 1 137 ? 3.110 -11.478 11.452 1.00 92.00 137 GLY A CA 1
ATOM 1148 C C . GLY A 1 137 ? 3.030 -10.073 10.843 1.00 92.00 137 GLY A C 1
ATOM 1149 O O . GLY A 1 137 ? 1.926 -9.576 10.632 1.00 92.00 137 GLY A O 1
ATOM 1150 N N . VAL A 1 138 ? 4.170 -9.430 10.561 1.00 93.19 138 VAL A N 1
ATOM 1151 C CA . VAL A 1 138 ? 4.227 -8.137 9.858 1.00 93.19 138 VAL A CA 1
ATOM 1152 C C . VAL A 1 138 ? 3.867 -8.349 8.385 1.00 93.19 138 VAL A C 1
ATOM 1154 O O . VAL A 1 138 ? 4.352 -9.286 7.751 1.00 93.19 138 VAL A O 1
ATOM 1157 N N . TRP A 1 139 ? 2.966 -7.529 7.854 1.00 96.00 139 TRP A N 1
ATOM 1158 C CA . TRP A 1 139 ? 2.606 -7.492 6.436 1.00 96.00 139 TRP A CA 1
ATOM 1159 C C . TRP A 1 139 ? 3.640 -6.668 5.662 1.00 96.00 139 TRP A C 1
ATOM 1161 O O . TRP A 1 139 ? 4.317 -5.833 6.252 1.00 96.00 139 TRP A O 1
ATOM 1171 N N . SER A 1 140 ? 3.772 -6.882 4.355 1.00 94.44 140 SER A N 1
ATOM 1172 C CA . SER A 1 140 ? 4.652 -6.050 3.525 1.00 94.44 140 SER A CA 1
ATOM 1173 C C . SER A 1 140 ? 3.853 -4.998 2.759 1.00 94.44 140 SER A C 1
ATOM 1175 O O . SER A 1 140 ? 2.747 -5.297 2.319 1.00 94.44 140 SER A O 1
ATOM 1177 N N . TRP A 1 141 ? 4.395 -3.802 2.550 1.00 92.88 141 TRP A N 1
ATOM 1178 C CA . TRP A 1 141 ? 3.908 -2.871 1.523 1.00 92.88 141 TRP A CA 1
ATOM 1179 C C . TRP A 1 141 ? 4.746 -2.944 0.243 1.00 92.88 141 TRP A C 1
ATOM 1181 O O . TRP A 1 141 ? 4.250 -2.547 -0.807 1.00 92.88 141 TRP A O 1
ATOM 1191 N N . TYR A 1 142 ? 5.962 -3.510 0.292 1.00 92.62 142 TYR A N 1
ATOM 1192 C CA . TYR A 1 142 ? 6.855 -3.614 -0.861 1.00 92.62 142 TYR A CA 1
ATOM 1193 C C . TYR A 1 142 ? 7.959 -4.65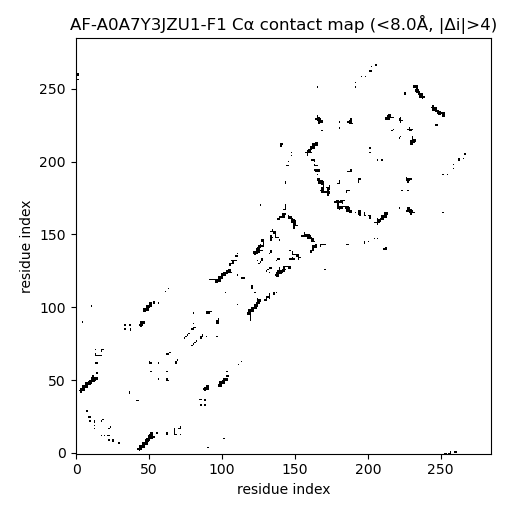9 -0.669 1.00 92.62 142 TYR A C 1
ATOM 1195 O O . TYR A 1 142 ? 8.726 -4.605 0.292 1.00 92.62 142 TYR A O 1
ATOM 1203 N N . ASP A 1 143 ? 8.067 -5.592 -1.618 1.00 93.06 143 ASP A N 1
ATOM 1204 C CA . ASP A 1 143 ? 9.106 -6.621 -1.664 1.00 93.06 143 ASP A CA 1
ATOM 1205 C C . ASP A 1 143 ? 9.633 -6.787 -3.102 1.00 93.06 143 ASP A C 1
ATOM 1207 O O . ASP A 1 143 ? 8.865 -6.727 -4.064 1.00 93.06 143 ASP A O 1
ATOM 1211 N N . GLN A 1 144 ? 10.931 -7.079 -3.250 1.00 9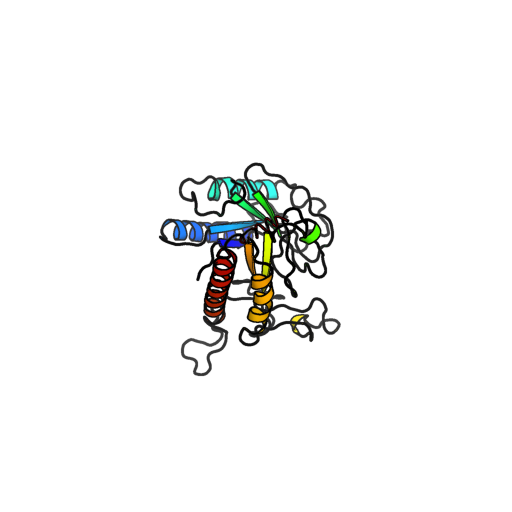3.69 144 GLN A N 1
ATOM 1212 C CA . GLN A 1 144 ? 11.521 -7.544 -4.517 1.00 93.69 144 GLN A CA 1
ATOM 1213 C C . GLN A 1 144 ? 11.066 -8.976 -4.837 1.00 93.69 144 GLN A C 1
ATOM 1215 O O . GLN A 1 144 ? 10.807 -9.306 -5.992 1.00 93.69 144 GLN A O 1
ATOM 1220 N N . ASP A 1 145 ? 10.934 -9.823 -3.814 1.00 93.56 145 ASP A N 1
ATOM 1221 C CA . ASP A 1 145 ? 10.415 -11.189 -3.918 1.00 93.56 145 ASP A CA 1
ATOM 1222 C C . ASP A 1 145 ? 9.226 -11.354 -2.957 1.00 93.56 145 ASP A C 1
ATOM 1224 O O . ASP A 1 145 ? 9.450 -11.272 -1.747 1.00 93.56 145 ASP A O 1
ATOM 1228 N N . PRO A 1 146 ? 7.986 -11.585 -3.440 1.00 96.12 146 PRO A N 1
ATOM 1229 C CA . PRO A 1 146 ? 6.792 -11.662 -2.603 1.00 96.12 146 PRO A CA 1
ATOM 1230 C C . PRO A 1 146 ? 6.926 -12.658 -1.451 1.00 96.12 146 PRO A C 1
ATOM 1232 O O . PRO A 1 146 ? 6.875 -13.876 -1.653 1.00 96.12 146 PRO A O 1
ATOM 1235 N N . GLN A 1 147 ? 7.009 -12.150 -0.221 1.00 95.56 147 GLN A N 1
ATOM 1236 C CA . GLN A 1 147 ? 7.054 -13.003 0.963 1.00 95.56 147 GLN A CA 1
ATOM 1237 C C . GLN A 1 147 ? 5.671 -13.105 1.612 1.00 95.56 147 GLN A C 1
ATOM 1239 O O . GLN A 1 147 ? 5.103 -12.094 2.029 1.00 95.56 147 GLN A O 1
ATOM 1244 N N . PRO A 1 148 ? 5.099 -14.314 1.754 1.00 96.12 148 PRO A N 1
ATOM 1245 C CA . PRO A 1 148 ? 3.825 -14.472 2.437 1.00 96.12 148 PRO A CA 1
ATOM 1246 C C . PRO A 1 148 ? 3.968 -14.220 3.941 1.00 96.12 148 PRO A C 1
ATOM 1248 O O . PRO A 1 148 ? 4.889 -14.726 4.595 1.00 96.12 148 PRO A O 1
ATOM 1251 N N . THR A 1 149 ? 2.978 -13.531 4.503 1.00 95.94 149 THR A N 1
ATOM 1252 C CA . THR A 1 149 ? 2.756 -13.456 5.948 1.00 95.94 149 THR A CA 1
ATOM 1253 C C . THR A 1 149 ? 1.608 -14.378 6.319 1.00 95.94 149 THR A C 1
ATOM 1255 O O . THR A 1 149 ? 0.492 -14.251 5.812 1.00 95.94 149 THR A O 1
ATOM 1258 N N . TYR A 1 150 ? 1.878 -15.330 7.206 1.00 91.12 150 TYR A N 1
ATOM 1259 C CA . TYR A 1 150 ? 0.903 -16.321 7.645 1.00 91.12 150 TYR A CA 1
ATOM 1260 C C . TYR A 1 150 ? 0.129 -15.833 8.866 1.00 91.12 150 TYR A C 1
ATOM 1262 O O . TYR A 1 150 ? 0.662 -15.085 9.691 1.00 91.12 150 TYR A O 1
ATOM 1270 N N . PHE A 1 151 ? -1.113 -16.298 9.015 1.00 80.31 151 PHE A N 1
ATOM 1271 C CA . PHE A 1 151 ? -1.846 -16.119 10.269 1.00 80.31 151 PHE A CA 1
ATOM 1272 C C . PHE A 1 151 ? -0.988 -16.609 11.449 1.00 80.31 151 PHE A C 1
ATOM 1274 O O . PHE A 1 151 ? -0.305 -17.626 11.359 1.00 80.31 151 PHE A O 1
ATOM 1281 N N . HIS A 1 152 ? -0.951 -15.817 12.524 1.00 73.19 152 HIS A N 1
ATOM 1282 C CA . HIS A 1 152 ? -0.133 -16.065 13.723 1.00 73.19 152 HIS A CA 1
ATOM 1283 C C . HIS A 1 152 ? 1.373 -16.304 13.467 1.00 73.19 152 HIS A C 1
ATOM 1285 O O . HIS A 1 152 ? 2.067 -16.795 14.353 1.00 73.19 152 HIS A O 1
ATOM 1291 N N . GLY A 1 153 ? 1.890 -15.977 12.275 1.00 69.56 153 GLY A N 1
ATOM 1292 C CA . GLY A 1 153 ? 3.266 -16.285 11.876 1.00 69.56 153 GLY A CA 1
ATOM 1293 C C . GLY A 1 153 ? 3.539 -17.777 11.641 1.00 69.56 153 GLY A C 1
ATOM 1294 O O . GLY A 1 153 ? 4.694 -18.162 11.465 1.00 69.56 153 GLY A O 1
ATOM 1295 N N . ASN A 1 154 ? 2.507 -18.629 11.621 1.00 74.88 154 ASN A N 1
ATOM 1296 C CA . ASN A 1 154 ? 2.662 -20.071 11.472 1.00 74.88 154 ASN A CA 1
ATOM 1297 C C . ASN A 1 154 ? 2.538 -20.500 9.999 1.00 74.88 154 ASN A C 1
ATOM 1299 O O . ASN A 1 154 ? 1.475 -20.375 9.404 1.00 74.88 154 ASN A O 1
ATOM 1303 N N . LYS A 1 155 ? 3.591 -21.098 9.424 1.00 78.75 155 LYS A N 1
ATOM 1304 C CA . LYS A 1 155 ? 3.599 -21.590 8.029 1.00 78.75 155 LYS A CA 1
ATOM 1305 C C . LYS A 1 155 ? 2.554 -22.675 7.723 1.00 78.75 155 LYS A C 1
ATOM 1307 O O . LYS A 1 155 ? 2.301 -22.938 6.551 1.00 78.75 155 LYS A O 1
ATOM 1312 N N . GLN A 1 156 ? 1.988 -23.329 8.738 1.00 78.69 156 GLN A N 1
ATOM 1313 C CA . GLN A 1 156 ? 0.871 -24.263 8.561 1.00 78.69 156 GLN A CA 1
ATOM 1314 C C . GLN A 1 156 ? -0.487 -23.559 8.437 1.00 78.69 156 GLN A C 1
ATOM 1316 O O . GLN A 1 156 ? -1.442 -24.164 7.944 1.00 78.69 156 GLN A O 1
ATOM 1321 N N . ASP A 1 157 ? -0.585 -22.298 8.859 1.00 83.56 157 ASP A N 1
ATOM 1322 C CA . ASP A 1 157 ? -1.813 -21.530 8.739 1.00 83.56 157 ASP A CA 1
ATOM 1323 C C . ASP A 1 157 ? -2.014 -21.048 7.291 1.00 83.56 157 ASP A C 1
ATOM 1325 O O . ASP A 1 157 ? -1.169 -21.184 6.404 1.00 83.56 157 ASP A O 1
ATOM 1329 N N . ARG A 1 158 ? -3.174 -20.448 7.021 1.00 89.69 158 ARG A N 1
ATOM 1330 C CA . ARG A 1 158 ? -3.394 -19.749 5.754 1.00 89.69 158 ARG A CA 1
ATOM 1331 C C . ARG A 1 158 ? -2.489 -18.518 5.650 1.00 89.69 158 ARG A C 1
ATOM 1333 O O . ARG A 1 158 ? -2.152 -17.891 6.653 1.00 89.69 158 ARG A O 1
ATOM 1340 N N . VAL A 1 159 ? -2.181 -18.112 4.420 1.00 95.44 159 VAL A N 1
ATOM 1341 C CA . VAL A 1 159 ? -1.537 -16.817 4.173 1.00 95.44 159 VAL A CA 1
ATOM 1342 C C . VAL A 1 159 ? -2.541 -15.699 4.462 1.00 95.44 159 VAL A C 1
ATOM 1344 O O . VAL A 1 159 ? -3.638 -15.654 3.894 1.00 95.44 159 VAL A O 1
ATOM 1347 N N . GLU A 1 160 ? -2.179 -14.820 5.391 1.00 96.50 160 GLU A N 1
ATOM 1348 C CA . GLU A 1 160 ? -2.964 -13.650 5.765 1.00 96.50 160 GLU A CA 1
ATOM 1349 C C . GLU A 1 160 ? -2.738 -12.522 4.758 1.00 96.50 160 GLU A C 1
ATOM 1351 O O . GLU A 1 160 ? -3.711 -12.043 4.179 1.00 96.50 160 GLU A O 1
ATOM 1356 N N . ALA A 1 161 ? -1.482 -12.164 4.490 1.00 97.62 161 ALA A N 1
ATOM 1357 C CA . ALA A 1 161 ? -1.131 -11.081 3.577 1.00 97.62 161 ALA A CA 1
ATOM 1358 C C . ALA A 1 161 ? 0.018 -11.448 2.633 1.00 97.62 161 ALA A C 1
ATOM 1360 O O . ALA A 1 161 ? 0.861 -12.289 2.950 1.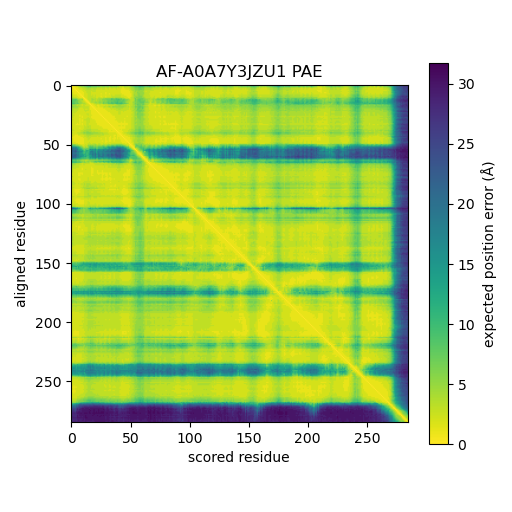00 97.62 161 ALA A O 1
ATOM 1361 N N . LEU A 1 162 ? 0.020 -10.817 1.462 1.00 97.88 162 LEU A N 1
ATOM 1362 C CA . LEU A 1 162 ? 1.085 -10.862 0.464 1.00 97.88 162 LEU A CA 1
ATOM 1363 C C . LEU A 1 162 ? 1.049 -9.557 -0.330 1.00 97.88 162 LEU A C 1
ATOM 1365 O O . LEU A 1 162 ? -0.029 -8.989 -0.527 1.00 97.88 162 LEU A O 1
ATOM 1369 N N . THR A 1 163 ? 2.196 -9.165 -0.868 1.00 97.88 163 THR A N 1
ATOM 1370 C CA . THR A 1 163 ? 2.329 -7.983 -1.716 1.00 97.88 163 THR A CA 1
ATOM 1371 C C . THR A 1 163 ? 2.942 -8.358 -3.048 1.00 97.88 163 THR A C 1
ATOM 1373 O O . THR A 1 163 ? 3.812 -9.222 -3.121 1.00 97.88 163 THR A O 1
ATOM 1376 N N . VAL A 1 164 ? 2.454 -7.733 -4.114 1.00 98.06 164 VAL A N 1
ATOM 1377 C CA . VAL A 1 164 ? 3.032 -7.840 -5.454 1.00 98.06 164 VAL A CA 1
ATOM 1378 C C . VAL A 1 164 ? 3.341 -6.447 -5.972 1.00 98.06 164 VAL A C 1
ATOM 1380 O O . VAL A 1 164 ? 2.531 -5.537 -5.800 1.00 98.06 164 VAL A O 1
ATOM 1383 N N . ALA A 1 165 ? 4.490 -6.292 -6.623 1.00 97.12 165 ALA A N 1
ATOM 1384 C CA . ALA A 1 165 ? 4.922 -5.007 -7.159 1.00 97.12 165 ALA A CA 1
ATOM 1385 C C . ALA A 1 165 ? 4.983 -5.008 -8.689 1.00 97.12 165 ALA A C 1
ATOM 1387 O O . ALA A 1 165 ? 5.246 -6.038 -9.318 1.00 97.12 165 ALA A O 1
ATOM 1388 N N . CYS A 1 166 ? 4.722 -3.859 -9.316 1.00 96.44 166 CYS A N 1
ATOM 1389 C CA . CYS A 1 166 ? 4.815 -3.747 -10.774 1.00 96.44 166 CYS A CA 1
ATOM 1390 C C . CYS A 1 166 ? 6.237 -3.451 -11.286 1.00 96.44 166 CYS A C 1
ATOM 1392 O O . CYS A 1 166 ? 6.531 -3.711 -12.457 1.00 96.44 166 CYS A O 1
ATOM 1394 N N . GLY A 1 167 ? 7.106 -3.009 -10.381 1.00 96.50 167 GLY A N 1
ATOM 1395 C CA . GLY A 1 167 ? 8.554 -2.923 -10.502 1.00 96.50 167 GLY A CA 1
ATOM 1396 C C . GLY A 1 167 ? 9.182 -2.890 -9.104 1.00 96.50 167 GLY A C 1
ATOM 1397 O O . GLY A 1 167 ? 8.458 -2.707 -8.130 1.00 96.50 167 GLY A O 1
ATOM 1398 N N . TYR A 1 168 ? 10.490 -3.115 -9.002 1.00 95.25 168 TYR A N 1
ATOM 1399 C CA . TYR A 1 168 ? 11.253 -3.032 -7.753 1.00 95.25 168 TYR A CA 1
ATOM 1400 C C . TYR A 1 168 ? 12.735 -2.705 -7.995 1.00 95.25 168 TYR A C 1
ATOM 1402 O O . TYR A 1 168 ? 13.316 -3.239 -8.950 1.00 95.25 168 TYR A O 1
ATOM 1410 N N . PRO A 1 169 ? 13.385 -1.884 -7.145 1.00 93.50 169 PRO A N 1
ATOM 1411 C CA . PRO A 1 169 ? 14.829 -1.770 -7.159 1.00 93.50 169 PRO A CA 1
ATOM 1412 C C . PRO A 1 169 ? 15.443 -3.032 -6.551 1.00 93.50 169 PRO A C 1
ATOM 1414 O O . PRO A 1 169 ? 14.777 -3.829 -5.884 1.00 93.50 169 PRO A O 1
ATOM 1417 N N . ALA A 1 170 ? 16.737 -3.219 -6.768 1.00 91.38 170 ALA A N 1
ATOM 1418 C CA . ALA A 1 170 ? 17.474 -4.248 -6.057 1.00 91.38 170 ALA A CA 1
ATOM 1419 C C . ALA A 1 170 ? 17.644 -3.917 -4.570 1.00 91.38 170 ALA A C 1
ATOM 1421 O O . ALA A 1 170 ? 17.655 -2.756 -4.155 1.00 91.38 170 ALA A O 1
ATOM 1422 N N . ILE A 1 171 ? 17.903 -4.946 -3.766 1.00 86.25 171 ILE A N 1
ATOM 1423 C CA . ILE A 1 171 ? 18.333 -4.775 -2.370 1.00 86.25 171 ILE A CA 1
ATOM 1424 C C . ILE A 1 171 ? 19.714 -4.105 -2.289 1.00 86.25 171 ILE A C 1
ATOM 1426 O O . ILE A 1 171 ? 20.018 -3.420 -1.312 1.00 86.25 171 ILE A O 1
ATOM 1430 N N . ARG A 1 172 ? 20.583 -4.328 -3.283 1.00 83.69 172 ARG A N 1
ATOM 1431 C CA . ARG A 1 172 ? 21.967 -3.834 -3.286 1.00 83.69 172 ARG A CA 1
ATOM 1432 C C . ARG A 1 172 ? 22.241 -3.006 -4.531 1.00 83.69 17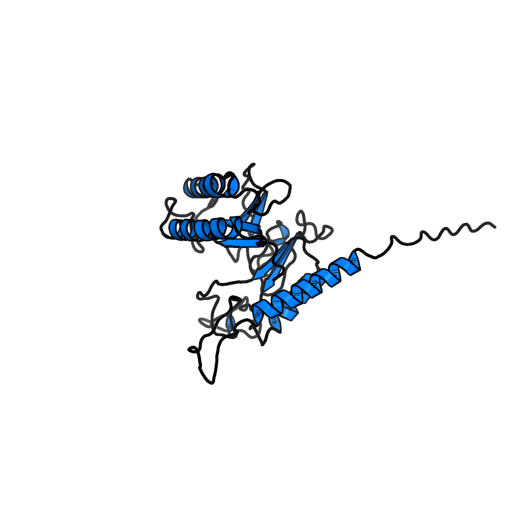2 ARG A C 1
ATOM 1434 O O . ARG A 1 172 ? 21.907 -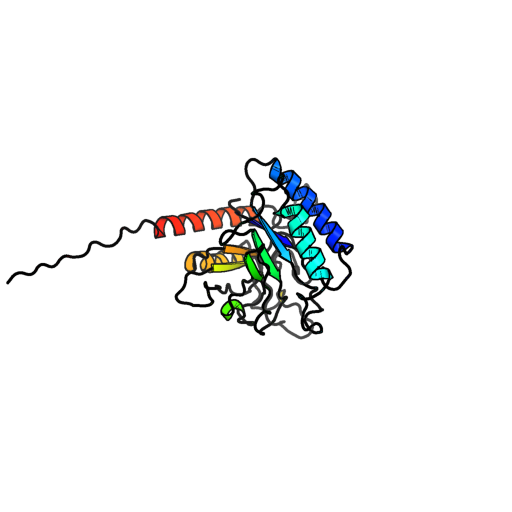3.429 -5.634 1.00 83.69 172 ARG A O 1
ATOM 1441 N N . ALA A 1 173 ? 22.897 -1.865 -4.345 1.00 80.56 173 ALA A N 1
ATOM 1442 C CA . ALA A 1 173 ? 23.403 -1.039 -5.434 1.00 80.56 173 ALA A CA 1
ATOM 1443 C C . ALA A 1 173 ? 24.445 -1.802 -6.275 1.00 80.56 173 ALA A C 1
ATOM 1445 O O . ALA A 1 173 ? 25.190 -2.619 -5.720 1.00 80.56 173 ALA A O 1
ATOM 1446 N N . PRO A 1 174 ? 24.582 -1.495 -7.579 1.00 85.25 174 PRO A N 1
ATOM 1447 C CA . PRO A 1 174 ? 25.590 -2.126 -8.431 1.00 85.25 174 PRO A CA 1
ATOM 1448 C C . PRO A 1 174 ? 27.003 -1.568 -8.180 1.00 85.25 174 PRO A C 1
ATOM 1450 O O . PRO A 1 174 ? 27.985 -2.098 -8.693 1.00 85.25 174 PRO A O 1
ATOM 1453 N N . GLY A 1 175 ? 27.113 -0.500 -7.386 1.00 83.31 175 GLY A N 1
ATOM 1454 C CA . GLY A 1 175 ? 28.361 0.117 -6.956 1.00 83.31 175 GLY A CA 1
ATOM 1455 C C . GLY A 1 175 ? 28.101 1.327 -6.049 1.00 83.31 175 GLY A C 1
ATOM 1456 O O . GLY A 1 175 ? 26.957 1.779 -5.946 1.00 83.31 175 GLY A O 1
ATOM 1457 N N . PRO A 1 176 ? 29.134 1.864 -5.376 1.00 82.00 176 PRO A N 1
ATOM 1458 C CA . PRO A 1 176 ? 28.993 3.042 -4.523 1.00 82.00 176 PRO A CA 1
ATOM 1459 C C . PRO A 1 176 ? 28.386 4.231 -5.283 1.00 82.00 176 PRO A C 1
ATOM 1461 O O . PRO A 1 176 ? 28.861 4.588 -6.358 1.00 82.00 176 PRO A O 1
ATOM 1464 N N . GLY A 1 177 ? 27.332 4.837 -4.729 1.00 78.75 177 GLY A N 1
ATOM 1465 C CA . GLY A 1 177 ? 26.654 6.001 -5.317 1.00 78.75 177 GLY A CA 1
ATOM 1466 C C . GLY A 1 177 ? 25.763 5.705 -6.531 1.00 78.75 177 GLY A C 1
ATOM 1467 O O . GLY A 1 177 ? 25.161 6.632 -7.069 1.00 78.75 177 GLY A O 1
ATOM 1468 N N . LEU A 1 178 ? 25.652 4.445 -6.965 1.00 83.12 178 LEU A N 1
ATOM 1469 C CA . LEU A 1 178 ? 24.763 4.051 -8.057 1.00 83.12 178 LEU A CA 1
ATOM 1470 C C . LEU A 1 178 ? 23.380 3.663 -7.528 1.00 83.12 178 LEU A C 1
ATOM 1472 O O . LEU A 1 178 ? 23.250 3.066 -6.462 1.00 83.12 178 LEU A O 1
ATOM 1476 N N . ASN A 1 179 ? 22.343 3.987 -8.298 1.00 87.75 179 ASN A N 1
ATOM 1477 C CA . ASN A 1 179 ? 20.963 3.702 -7.922 1.00 87.75 179 ASN A CA 1
ATOM 1478 C C . ASN A 1 179 ? 20.671 2.186 -7.996 1.00 87.75 179 ASN A C 1
ATOM 1480 O O . ASN A 1 179 ? 21.016 1.535 -8.983 1.00 87.75 179 ASN A O 1
ATOM 1484 N N . ASN A 1 180 ? 19.995 1.638 -6.981 1.00 91.12 180 ASN A N 1
ATOM 1485 C CA . ASN A 1 180 ? 19.592 0.229 -6.907 1.00 91.12 180 ASN A CA 1
ATOM 1486 C C . ASN A 1 180 ? 18.696 -0.227 -8.072 1.00 91.12 180 ASN A C 1
ATOM 1488 O O . ASN A 1 180 ? 18.645 -1.417 -8.373 1.00 91.12 180 ASN A O 1
ATOM 1492 N N . TRP A 1 181 ? 18.007 0.689 -8.751 1.00 93.69 181 TRP A N 1
ATOM 1493 C CA . TRP A 1 181 ? 17.252 0.407 -9.973 1.00 93.69 181 TRP A CA 1
ATOM 1494 C C . TRP A 1 181 ? 18.132 -0.024 -11.154 1.00 93.69 181 TRP A C 1
ATOM 1496 O O . TRP A 1 181 ? 17.635 -0.651 -12.086 1.00 93.69 181 TRP A O 1
ATOM 1506 N N . LEU A 1 182 ? 19.429 0.300 -11.127 1.00 92.56 182 LEU A N 1
ATOM 1507 C CA . LEU A 1 182 ? 20.394 -0.063 -12.170 1.00 92.56 182 LEU A CA 1
ATOM 1508 C C . LEU A 1 182 ? 21.065 -1.421 -11.928 1.00 92.56 182 LEU A C 1
ATOM 1510 O O . LEU A 1 182 ? 21.878 -1.858 -12.745 1.00 92.56 182 LEU A O 1
ATOM 1514 N N . SER A 1 183 ? 20.763 -2.081 -10.812 1.00 92.94 183 SER A N 1
ATOM 1515 C CA . SER A 1 183 ? 21.330 -3.388 -10.501 1.00 92.94 183 SER A CA 1
ATOM 1516 C C . SER A 1 183 ? 20.729 -4.499 -11.369 1.00 92.94 183 SER A C 1
ATOM 1518 O O . SER A 1 183 ? 19.544 -4.443 -11.701 1.00 92.94 183 SER A O 1
ATOM 1520 N N . PRO A 1 184 ? 21.497 -5.559 -11.693 1.00 90.06 184 PRO A N 1
ATOM 1521 C CA . PRO A 1 184 ? 21.004 -6.680 -12.500 1.00 90.06 184 PRO A CA 1
ATOM 1522 C C . PRO A 1 184 ? 19.801 -7.431 -11.913 1.00 90.06 184 PRO A C 1
ATOM 1524 O O . PRO A 1 184 ? 19.068 -8.080 -12.655 1.00 90.06 184 PRO A O 1
ATOM 1527 N N . ASP A 1 185 ? 19.611 -7.383 -10.595 1.00 90.69 185 ASP A N 1
ATOM 1528 C CA . ASP A 1 185 ? 18.507 -8.027 -9.882 1.00 90.69 185 ASP A CA 1
ATOM 1529 C C . ASP A 1 185 ? 17.294 -7.104 -9.661 1.00 90.69 185 ASP A C 1
ATOM 1531 O O . ASP A 1 185 ? 16.279 -7.557 -9.124 1.00 90.69 185 ASP A O 1
ATOM 1535 N N . ALA A 1 186 ? 17.354 -5.846 -10.116 1.00 94.31 186 ALA A N 1
ATOM 1536 C CA . ALA A 1 186 ? 16.196 -4.960 -10.163 1.00 94.31 186 ALA A CA 1
ATOM 1537 C C . ALA A 1 186 ? 15.180 -5.430 -11.219 1.00 94.31 186 ALA A C 1
ATOM 1539 O O . ALA A 1 186 ? 15.522 -5.984 -12.266 1.00 94.31 186 ALA A O 1
ATOM 1540 N N . GLY A 1 187 ? 13.901 -5.187 -10.954 1.00 95.69 187 GLY A N 1
ATOM 1541 C CA . GLY A 1 187 ? 12.800 -5.552 -11.834 1.00 95.69 187 GLY A CA 1
ATOM 1542 C C . GLY A 1 187 ? 12.078 -4.314 -12.324 1.00 95.69 187 GLY A C 1
ATOM 1543 O O . GLY A 1 187 ? 11.210 -3.795 -11.637 1.00 95.69 187 GLY A O 1
ATOM 1544 N N . GLY A 1 188 ? 12.377 -3.856 -13.537 1.00 95.25 188 GLY A N 1
ATOM 1545 C CA . GLY A 1 188 ? 11.570 -2.823 -14.185 1.00 95.25 188 GLY A CA 1
ATOM 1546 C C . GLY A 1 188 ? 10.180 -3.323 -14.576 1.00 95.25 188 GLY A C 1
ATOM 1547 O O . GLY A 1 188 ? 9.939 -4.521 -14.677 1.00 95.25 188 GLY A O 1
ATOM 1548 N N . LYS A 1 189 ? 9.277 -2.404 -14.886 1.00 94.56 189 LYS A N 1
ATOM 1549 C CA . LYS A 1 189 ? 7.946 -2.633 -15.451 1.00 94.56 189 LYS A CA 1
ATOM 1550 C C . LYS A 1 189 ? 7.934 -3.677 -16.569 1.00 94.56 189 LYS A C 1
ATOM 1552 O O . LYS A 1 189 ? 7.085 -4.574 -16.552 1.00 94.56 189 LYS A O 1
ATOM 1557 N N . ASN A 1 190 ? 8.886 -3.584 -17.502 1.00 94.44 190 ASN A N 1
ATOM 1558 C CA . ASN A 1 190 ? 9.153 -4.544 -18.576 1.00 94.44 190 ASN A CA 1
ATOM 1559 C C . ASN A 1 190 ? 7.868 -4.961 -19.317 1.00 94.44 190 ASN A C 1
ATOM 1561 O O . ASN A 1 190 ? 7.565 -6.151 -19.433 1.00 94.44 190 ASN A O 1
ATOM 1565 N N . TYR A 1 191 ? 7.061 -3.979 -19.744 1.00 93.06 191 TYR A N 1
ATOM 1566 C CA . TYR A 1 191 ? 5.761 -4.191 -20.412 1.00 93.06 191 TYR A CA 1
ATOM 1567 C C . TYR A 1 191 ? 4.823 -5.139 -19.622 1.00 93.06 191 TYR A C 1
ATOM 1569 O O . TYR A 1 191 ? 4.162 -6.052 -20.143 1.00 93.06 191 TYR A O 1
ATOM 1577 N N . GLY A 1 192 ? 4.856 -4.997 -18.295 1.00 96.19 192 GLY A N 1
ATOM 1578 C CA . GLY A 1 192 ? 4.115 -5.789 -17.321 1.00 96.19 192 GLY A CA 1
ATOM 1579 C C . GLY A 1 192 ? 4.678 -7.183 -17.029 1.00 96.19 192 GLY A C 1
ATOM 1580 O O . GLY A 1 192 ? 4.012 -7.954 -16.336 1.00 96.19 192 GLY A O 1
ATOM 1581 N N . GLN A 1 193 ? 5.834 -7.583 -17.569 1.00 97.12 193 GLN A N 1
ATOM 1582 C CA . GLN A 1 193 ? 6.396 -8.919 -17.323 1.00 97.12 193 GLN A CA 1
ATOM 1583 C C . GLN A 1 193 ? 6.726 -9.132 -15.843 1.00 97.12 193 GLN A C 1
ATOM 1585 O O . GLN A 1 193 ? 6.338 -10.157 -15.282 1.00 97.12 193 GLN A O 1
ATOM 1590 N N . THR A 1 194 ? 7.372 -8.157 -15.205 1.00 97.44 194 THR A N 1
ATOM 1591 C CA . THR A 1 194 ? 7.727 -8.213 -13.779 1.00 97.44 194 THR A CA 1
ATOM 1592 C C . THR A 1 194 ? 6.487 -8.371 -12.916 1.00 97.44 194 THR A C 1
ATOM 1594 O O . THR A 1 194 ? 6.396 -9.308 -12.124 1.00 97.44 194 THR A O 1
ATOM 1597 N N . TYR A 1 195 ? 5.462 -7.558 -13.173 1.00 97.88 195 TYR A N 1
ATOM 1598 C CA . TYR A 1 195 ? 4.201 -7.650 -12.451 1.00 97.88 195 TYR A CA 1
ATOM 1599 C C . TYR A 1 195 ? 3.531 -9.023 -12.615 1.00 97.88 195 TYR A C 1
ATOM 1601 O O . TYR A 1 195 ? 3.122 -9.645 -11.637 1.00 97.88 195 TYR A O 1
ATOM 1609 N N . ARG A 1 196 ? 3.478 -9.569 -13.840 1.00 97.88 196 ARG A N 1
ATOM 1610 C CA . ARG A 1 196 ? 2.934 -10.920 -14.083 1.00 97.88 196 ARG A CA 1
ATOM 1611 C C . ARG A 1 196 ? 3.723 -12.011 -13.358 1.00 97.88 196 ARG A C 1
ATOM 1613 O O . ARG A 1 196 ? 3.124 -13.006 -12.954 1.00 97.88 196 ARG A O 1
ATOM 1620 N N . THR A 1 197 ? 5.039 -11.856 -13.218 1.00 97.56 197 THR A N 1
ATOM 1621 C CA . THR A 1 197 ? 5.882 -12.773 -12.437 1.00 97.56 197 THR A CA 1
ATOM 1622 C C . THR A 1 197 ? 5.527 -12.698 -10.956 1.00 97.56 197 THR A C 1
ATOM 1624 O O . THR A 1 197 ? 5.268 -13.738 -10.356 1.00 97.56 197 THR A O 1
ATOM 1627 N N . GLN A 1 198 ? 5.400 -11.493 -10.402 1.00 97.94 198 GLN A N 1
ATOM 1628 C CA . GLN A 1 198 ? 5.007 -11.255 -9.009 1.00 97.94 198 GLN A CA 1
ATOM 1629 C C . GLN A 1 198 ? 3.625 -11.859 -8.696 1.00 97.94 198 GLN A C 1
ATOM 1631 O O . GLN A 1 198 ? 3.455 -12.583 -7.715 1.00 97.94 198 GLN A O 1
ATOM 1636 N N . TRP A 1 199 ? 2.649 -11.700 -9.599 1.00 98.19 199 TRP A N 1
ATOM 1637 C CA . TRP A 1 199 ? 1.311 -12.299 -9.472 1.00 98.19 199 TRP A CA 1
ATOM 1638 C C . TRP A 1 199 ? 1.297 -13.833 -9.390 1.00 98.19 199 TRP A C 1
ATOM 1640 O O . TRP A 1 199 ? 0.341 -14.405 -8.860 1.00 98.19 199 TRP A O 1
ATOM 1650 N N . ARG A 1 200 ? 2.344 -14.530 -9.856 1.00 97.75 200 ARG A N 1
ATOM 1651 C CA . ARG A 1 200 ? 2.441 -15.992 -9.688 1.00 97.75 200 ARG A CA 1
ATOM 1652 C C . ARG A 1 200 ? 2.443 -16.386 -8.214 1.00 97.75 200 ARG A C 1
ATOM 1654 O O . ARG A 1 200 ? 1.774 -17.358 -7.862 1.00 97.75 200 ARG A O 1
ATOM 1661 N N . ALA A 1 201 ? 3.097 -15.596 -7.361 1.00 97.25 201 ALA A N 1
ATOM 1662 C CA . ALA A 1 201 ? 3.080 -15.802 -5.918 1.00 97.25 201 ALA A CA 1
ATOM 1663 C C . ALA A 1 201 ? 1.661 -15.643 -5.352 1.00 97.25 201 ALA A C 1
ATOM 1665 O O . ALA A 1 201 ? 1.211 -16.484 -4.576 1.00 97.25 201 ALA A O 1
ATOM 1666 N N . ALA A 1 202 ? 0.902 -14.641 -5.807 1.00 97.25 202 ALA A N 1
ATOM 1667 C CA . ALA A 1 202 ? -0.491 -14.476 -5.397 1.00 97.25 202 ALA A CA 1
ATOM 1668 C C . ALA A 1 202 ? -1.340 -15.707 -5.762 1.00 97.25 202 ALA A C 1
ATOM 1670 O O . ALA A 1 202 ? -2.054 -16.232 -4.907 1.00 97.25 202 ALA A O 1
ATOM 1671 N N . PHE A 1 203 ? -1.221 -16.238 -6.987 1.00 97.12 203 PHE A N 1
ATOM 1672 C CA . PHE A 1 203 ? -1.943 -17.456 -7.391 1.00 97.12 203 PHE A CA 1
ATOM 1673 C C . PHE A 1 203 ? -1.569 -18.689 -6.561 1.00 97.12 203 PHE A C 1
ATOM 1675 O O . PHE A 1 203 ? -2.434 -19.530 -6.295 1.00 97.12 203 PHE A O 1
ATOM 1682 N N . GLN A 1 204 ? -0.300 -18.798 -6.168 1.00 95.44 204 GLN A N 1
ATOM 1683 C CA . GLN A 1 204 ? 0.215 -19.890 -5.347 1.00 95.44 204 GLN A CA 1
ATOM 1684 C C . GLN A 1 204 ? -0.292 -19.798 -3.903 1.00 95.44 204 GLN A C 1
ATOM 1686 O O . GLN A 1 204 ? -0.880 -20.753 -3.393 1.00 95.44 204 GLN A O 1
ATOM 1691 N N . TYR A 1 205 ? -0.078 -18.652 -3.257 1.00 95.50 205 TYR A N 1
ATOM 1692 C CA . TYR A 1 205 ? -0.293 -18.469 -1.822 1.00 95.50 205 TYR A CA 1
ATOM 1693 C C . TYR A 1 205 ? -1.735 -18.145 -1.446 1.00 95.50 205 TYR A C 1
ATOM 1695 O O . TYR A 1 205 ? -2.153 -18.449 -0.330 1.00 95.50 205 TYR A O 1
ATOM 1703 N N . ARG A 1 206 ? -2.513 -17.578 -2.376 1.00 95.25 206 ARG A N 1
ATOM 1704 C CA . ARG A 1 206 ? -3.940 -17.268 -2.197 1.00 95.25 206 ARG A CA 1
ATOM 1705 C C . ARG A 1 206 ? -4.217 -16.485 -0.900 1.00 95.25 206 ARG A C 1
ATOM 1707 O O . ARG A 1 206 ? -5.007 -16.943 -0.064 1.00 95.25 206 ARG A O 1
ATOM 1714 N N . PRO A 1 207 ? -3.547 -15.336 -0.700 1.00 96.06 207 PRO A N 1
ATOM 1715 C CA . PRO A 1 207 ? -3.625 -14.587 0.547 1.00 96.06 207 PRO A CA 1
ATOM 1716 C C . PRO A 1 207 ? -5.045 -14.074 0.821 1.00 96.06 207 PRO A C 1
ATOM 1718 O O . PRO A 1 207 ? -5.851 -13.861 -0.094 1.00 96.06 207 PRO A O 1
ATOM 1721 N N . ARG A 1 208 ? -5.356 -13.839 2.102 1.00 94.94 208 ARG A N 1
ATOM 1722 C CA . ARG A 1 208 ? -6.597 -13.160 2.508 1.00 94.94 208 ARG A CA 1
ATOM 1723 C C . ARG A 1 208 ? -6.592 -11.686 2.085 1.00 94.94 208 ARG A C 1
ATOM 1725 O O . ARG A 1 208 ? -7.631 -11.208 1.635 1.00 94.94 208 ARG A O 1
ATOM 1732 N N . PHE A 1 209 ? -5.451 -11.015 2.213 1.00 97.50 209 PHE A N 1
ATOM 1733 C CA . PHE A 1 209 ? -5.201 -9.647 1.771 1.00 97.50 209 PHE A CA 1
ATOM 1734 C C . PHE A 1 209 ? -4.063 -9.646 0.747 1.00 97.50 209 PHE A C 1
ATOM 1736 O O . PHE A 1 209 ? -2.976 -10.141 1.024 1.00 97.50 209 PHE A O 1
ATOM 1743 N N . LEU A 1 210 ? -4.318 -9.112 -0.444 1.00 97.62 210 LEU A N 1
ATOM 1744 C CA . LEU A 1 210 ? -3.300 -8.929 -1.475 1.00 97.62 210 LEU A CA 1
ATOM 1745 C C . LEU A 1 210 ? -3.100 -7.432 -1.689 1.00 97.62 210 LEU A C 1
ATOM 1747 O O . LEU A 1 210 ? -4.037 -6.753 -2.110 1.00 97.62 210 LEU A O 1
ATOM 1751 N N . PHE A 1 211 ? -1.900 -6.946 -1.399 1.00 97.94 211 PHE A N 1
ATOM 1752 C CA . PHE A 1 211 ? -1.494 -5.565 -1.630 1.00 97.94 211 PHE A CA 1
ATOM 1753 C C . PHE A 1 211 ? -0.848 -5.455 -3.010 1.00 97.94 211 PHE A C 1
ATOM 1755 O O . PHE A 1 211 ? -0.156 -6.374 -3.460 1.00 97.94 211 PHE A O 1
ATOM 1762 N N . LEU A 1 212 ? -1.099 -4.338 -3.689 1.00 97.50 212 LEU A N 1
ATOM 1763 C CA . LEU A 1 212 ? -0.539 -4.040 -5.003 1.00 97.50 212 LEU A CA 1
ATOM 1764 C C . LEU A 1 212 ? 0.322 -2.781 -4.870 1.00 97.50 212 LEU A C 1
ATOM 1766 O O . LEU A 1 212 ? -0.221 -1.687 -4.739 1.00 97.50 212 LEU A O 1
ATOM 1770 N N . CYS A 1 213 ? 1.639 -2.954 -4.887 1.00 94.69 213 CYS A N 1
ATOM 1771 C CA . CYS A 1 213 ? 2.613 -1.874 -4.766 1.00 94.69 213 CYS A CA 1
ATOM 1772 C C . CYS A 1 213 ? 2.989 -1.330 -6.160 1.00 94.69 213 CYS A C 1
ATOM 1774 O O . CYS A 1 213 ? 3.438 -2.085 -7.029 1.00 94.69 213 CYS A O 1
ATOM 1776 N N . GLN A 1 214 ? 2.781 -0.052 -6.450 1.00 91.81 214 GLN A N 1
ATOM 1777 C CA . GLN A 1 214 ? 1.928 0.904 -5.741 1.00 91.81 214 GLN A CA 1
ATOM 1778 C C . GLN A 1 214 ? 1.129 1.761 -6.712 1.00 91.81 214 GLN A C 1
ATOM 1780 O O . GLN A 1 214 ? 1.251 1.602 -7.927 1.00 91.81 214 GLN A O 1
ATOM 1785 N N . PHE A 1 215 ? 0.215 2.589 -6.201 1.00 94.94 215 PHE A N 1
ATOM 1786 C CA . PHE A 1 215 ? -0.621 3.398 -7.078 1.00 94.94 215 PHE A CA 1
ATOM 1787 C C . PHE A 1 215 ? 0.104 4.664 -7.548 1.00 94.94 215 PHE A C 1
ATOM 1789 O O . PHE A 1 215 ? 0.225 4.815 -8.761 1.00 94.94 215 PHE A O 1
ATOM 1796 N N . ASN A 1 216 ? 0.574 5.529 -6.644 1.00 93.19 216 ASN A N 1
ATOM 1797 C CA . ASN A 1 216 ? 0.954 6.905 -6.988 1.00 93.19 216 ASN A CA 1
ATOM 1798 C C . ASN A 1 216 ? 1.981 7.575 -6.042 1.00 93.19 216 ASN A C 1
ATOM 1800 O O . ASN A 1 216 ? 1.802 8.736 -5.672 1.00 93.19 216 ASN A O 1
ATOM 1804 N N . GLU A 1 217 ? 3.050 6.886 -5.657 1.00 88.19 217 GLU A N 1
ATOM 1805 C CA . GLU A 1 217 ? 4.160 7.482 -4.893 1.00 88.19 217 GLU A CA 1
ATOM 1806 C C . GLU A 1 217 ? 5.269 7.916 -5.867 1.00 88.19 217 GLU A C 1
ATOM 1808 O O . GLU A 1 217 ? 6.354 7.342 -5.930 1.00 88.19 217 GLU A O 1
ATOM 1813 N N . PHE A 1 218 ? 4.963 8.941 -6.668 1.00 88.50 218 PHE A N 1
ATOM 1814 C CA . PHE A 1 218 ? 5.874 9.514 -7.665 1.00 88.50 218 PHE A CA 1
ATOM 1815 C C . PHE A 1 218 ? 7.002 10.321 -7.003 1.00 88.50 218 PHE A C 1
ATOM 1817 O O . PHE A 1 218 ? 7.054 11.551 -7.106 1.00 88.50 218 PHE A O 1
ATOM 1824 N N . GLU A 1 219 ? 7.890 9.640 -6.282 1.00 83.56 219 GLU A N 1
ATOM 1825 C CA . GLU A 1 219 ? 8.994 10.257 -5.556 1.00 83.56 219 GLU A CA 1
ATOM 1826 C C . GLU A 1 219 ? 10.308 9.486 -5.742 1.00 83.56 219 GLU A C 1
ATOM 1828 O O . GLU A 1 219 ? 10.355 8.270 -5.938 1.00 83.56 219 GLU A O 1
ATOM 1833 N N . HIS A 1 220 ? 11.428 10.205 -5.676 1.00 76.25 220 HIS A N 1
ATOM 1834 C CA . HIS A 1 220 ? 12.730 9.570 -5.517 1.00 76.25 220 HIS A CA 1
ATOM 1835 C C . HIS A 1 220 ? 12.869 9.007 -4.089 1.00 76.25 220 HIS A C 1
ATOM 1837 O O . HIS A 1 220 ? 12.573 9.719 -3.136 1.00 76.25 220 HIS A O 1
ATOM 1843 N N . PRO A 1 221 ? 13.418 7.793 -3.898 1.00 78.38 221 PRO A N 1
ATOM 1844 C CA . PRO A 1 221 ? 14.143 6.982 -4.879 1.00 78.38 221 PRO A CA 1
ATOM 1845 C C . PRO A 1 221 ? 13.293 5.932 -5.621 1.00 78.38 221 PRO A C 1
ATOM 1847 O O . PRO A 1 221 ? 13.860 5.168 -6.409 1.00 78.38 221 PRO A O 1
ATOM 1850 N N . ASP A 1 222 ? 11.984 5.868 -5.385 1.00 82.06 222 ASP A N 1
ATOM 1851 C CA . ASP A 1 222 ? 11.098 4.822 -5.916 1.00 82.06 222 ASP A CA 1
ATOM 1852 C C . ASP A 1 222 ? 10.791 4.983 -7.409 1.00 82.06 222 ASP A C 1
ATOM 1854 O O . ASP A 1 222 ? 10.552 3.994 -8.106 1.00 82.06 222 ASP A O 1
ATOM 1858 N N . GLU A 1 223 ? 10.949 6.191 -7.945 1.00 87.62 223 GLU A N 1
ATOM 1859 C CA . GLU A 1 223 ? 10.976 6.446 -9.380 1.00 87.62 223 GLU A CA 1
ATOM 1860 C C . GLU A 1 223 ? 12.396 6.772 -9.874 1.00 87.62 223 GLU A C 1
ATOM 1862 O O . GLU A 1 223 ? 13.025 7.745 -9.455 1.00 87.62 223 GLU A O 1
ATOM 1867 N N . TYR A 1 224 ? 12.918 5.965 -10.805 1.00 90.00 224 TYR A N 1
ATOM 1868 C CA . TYR A 1 224 ? 14.166 6.255 -11.524 1.00 90.00 224 TYR A CA 1
ATOM 1869 C C . TYR A 1 224 ? 13.914 6.666 -12.979 1.00 90.00 224 TYR A C 1
ATOM 1871 O O . TYR A 1 224 ? 14.511 7.621 -13.473 1.00 90.00 224 TYR A O 1
ATOM 1879 N N . ASN A 1 225 ? 13.047 5.938 -13.689 1.00 90.44 225 ASN A N 1
ATOM 1880 C CA . ASN A 1 225 ? 12.542 6.315 -15.012 1.00 90.44 225 ASN A CA 1
ATOM 1881 C C . ASN A 1 225 ? 11.231 5.573 -15.325 1.00 90.44 225 ASN A C 1
ATOM 1883 O O . ASN A 1 225 ? 10.772 4.748 -14.540 1.00 90.44 225 ASN A O 1
ATOM 1887 N N . ASN A 1 226 ? 10.669 5.784 -16.520 1.00 90.50 226 ASN A N 1
ATOM 1888 C CA . ASN A 1 226 ? 9.393 5.193 -16.950 1.00 90.50 226 ASN A CA 1
ATOM 1889 C C . ASN A 1 226 ? 9.295 3.669 -16.785 1.00 90.50 226 ASN A C 1
ATOM 1891 O O . ASN A 1 226 ? 8.204 3.146 -16.571 1.00 90.50 226 ASN A O 1
ATOM 1895 N N . ASN A 1 227 ? 10.406 2.949 -16.968 1.00 92.94 227 ASN A N 1
ATOM 1896 C CA . ASN A 1 227 ? 10.448 1.500 -16.800 1.00 92.94 227 ASN A CA 1
ATOM 1897 C C . ASN A 1 227 ? 10.860 1.102 -15.378 1.00 92.94 227 ASN A C 1
ATOM 1899 O O . ASN A 1 227 ? 10.429 0.069 -14.884 1.00 92.94 227 ASN A O 1
ATOM 1903 N N . LEU A 1 228 ? 11.718 1.881 -14.734 1.00 94.19 228 LEU A N 1
ATOM 1904 C CA . LEU A 1 228 ? 12.300 1.591 -13.430 1.00 94.19 228 LEU A CA 1
ATOM 1905 C C . LEU A 1 228 ? 11.579 2.420 -12.360 1.00 94.19 228 LEU A C 1
ATOM 1907 O O . LEU A 1 228 ? 12.104 3.428 -11.897 1.00 94.19 228 LEU A O 1
ATOM 1911 N N . ASN A 1 229 ? 10.340 2.020 -12.065 1.00 93.50 229 ASN A N 1
ATOM 1912 C CA . ASN A 1 229 ? 9.511 2.521 -10.966 1.00 93.50 229 ASN A CA 1
ATOM 1913 C C . ASN A 1 229 ? 8.389 1.520 -10.637 1.00 93.50 229 ASN A C 1
ATOM 1915 O O . ASN A 1 229 ? 8.111 0.593 -11.417 1.00 93.50 229 ASN A O 1
ATOM 1919 N N . ASN A 1 230 ? 7.711 1.721 -9.511 1.00 94.44 230 ASN A N 1
ATOM 1920 C CA . ASN A 1 230 ? 6.649 0.852 -9.004 1.00 94.44 230 ASN A CA 1
ATOM 1921 C C . ASN A 1 230 ? 5.225 1.450 -9.095 1.00 94.44 230 ASN A C 1
ATOM 1923 O O . ASN A 1 230 ? 4.281 0.755 -8.720 1.00 94.44 230 ASN A O 1
ATOM 1927 N N . ASP A 1 231 ? 5.027 2.630 -9.693 1.00 95.06 231 ASP A N 1
ATOM 1928 C CA . ASP A 1 231 ? 3.710 3.285 -9.804 1.00 95.06 231 ASP A CA 1
ATOM 1929 C C . ASP A 1 231 ? 2.771 2.685 -10.858 1.00 95.06 231 ASP A C 1
ATOM 1931 O O . ASP A 1 231 ? 3.182 2.173 -11.904 1.00 95.06 231 ASP A O 1
ATOM 1935 N N . MET A 1 232 ? 1.464 2.760 -10.618 1.00 95.25 232 MET A N 1
ATOM 1936 C CA . MET A 1 232 ? 0.441 2.184 -11.501 1.00 95.25 232 MET A CA 1
ATOM 1937 C C . MET A 1 232 ? -0.634 3.180 -11.935 1.00 95.25 232 MET A C 1
ATOM 1939 O O . MET A 1 232 ? -1.439 2.836 -12.813 1.00 95.25 232 MET A O 1
ATOM 1943 N N . GLU A 1 233 ? -0.677 4.376 -11.344 1.00 95.12 233 GLU A N 1
ATOM 1944 C CA . GLU A 1 233 ? -1.589 5.442 -11.743 1.00 95.12 233 GLU A CA 1
ATOM 1945 C C . GLU A 1 233 ? -1.399 5.748 -13.236 1.00 95.12 233 GLU A C 1
ATOM 1947 O O . GLU A 1 233 ? -0.268 5.745 -13.719 1.00 95.12 233 GLU A O 1
ATOM 1952 N N . PRO A 1 234 ? -2.473 5.936 -14.024 1.00 94.44 234 PRO A N 1
ATOM 1953 C CA . PRO A 1 234 ? -2.324 6.194 -15.447 1.00 94.44 234 PRO A CA 1
ATOM 1954 C C . PRO A 1 234 ? -1.505 7.448 -15.774 1.00 94.44 234 PRO A C 1
ATOM 1956 O O . PRO A 1 234 ? -2.003 8.564 -15.667 1.00 94.44 234 PRO A O 1
ATOM 1959 N N . THR A 1 235 ? -0.291 7.248 -16.290 1.00 91.69 235 THR A N 1
ATOM 1960 C CA . THR A 1 235 ? 0.648 8.345 -16.567 1.00 91.69 235 THR A CA 1
ATOM 1961 C C . THR A 1 235 ? 0.885 8.535 -18.061 1.00 91.69 235 THR A C 1
ATOM 1963 O O . THR A 1 235 ? 1.232 7.593 -18.782 1.00 91.69 235 THR A O 1
ATOM 1966 N N . LEU A 1 236 ? 0.731 9.781 -18.517 1.00 87.44 236 LEU A N 1
ATOM 1967 C CA . LEU A 1 236 ? 1.184 10.269 -19.819 1.00 87.44 236 LEU A CA 1
ATOM 1968 C C . LEU A 1 236 ? 2.292 11.296 -19.587 1.00 87.44 236 LEU A C 1
ATOM 1970 O O . LEU A 1 236 ? 2.061 12.328 -18.969 1.00 87.44 236 LEU A O 1
ATOM 1974 N N . LEU A 1 237 ? 3.486 11.016 -20.100 1.00 80.62 237 LEU A N 1
ATOM 1975 C CA . LEU A 1 237 ? 4.658 11.890 -19.962 1.00 80.62 237 LEU A CA 1
ATOM 1976 C C . LEU A 1 237 ? 4.841 12.816 -21.166 1.00 80.62 237 LEU A C 1
ATOM 1978 O O . LEU A 1 237 ? 5.587 13.789 -21.126 1.00 80.62 237 LEU A O 1
ATOM 1982 N N . SER A 1 238 ? 4.155 12.510 -22.259 1.00 82.31 238 SER A N 1
ATOM 1983 C CA . SER A 1 238 ? 4.090 13.350 -23.446 1.00 82.31 238 SER A CA 1
ATOM 1984 C C . SER A 1 238 ? 2.867 14.272 -23.404 1.00 82.31 238 SER A C 1
ATOM 1986 O O . SER A 1 238 ? 1.809 13.823 -22.951 1.00 82.31 238 SER A O 1
ATOM 1988 N N . PRO A 1 239 ? 2.934 15.478 -23.998 1.00 78.38 239 PRO A N 1
ATOM 1989 C CA . PRO A 1 239 ? 1.763 16.333 -24.160 1.00 78.38 239 PRO A CA 1
ATOM 1990 C C . PRO A 1 239 ? 0.607 15.628 -24.895 1.00 78.38 239 PRO A C 1
ATOM 1992 O O . PRO A 1 239 ? 0.861 14.792 -25.778 1.00 78.38 239 PRO A O 1
ATOM 1995 N N . PRO A 1 240 ? -0.658 15.992 -24.604 1.00 74.00 240 PRO A N 1
ATOM 1996 C CA . PRO A 1 240 ? -1.810 15.524 -25.369 1.00 74.00 240 PRO A CA 1
ATOM 1997 C C . PRO A 1 240 ? -1.616 15.756 -26.876 1.00 74.00 240 PRO A C 1
ATOM 1999 O O . PRO A 1 240 ? -1.228 16.841 -27.300 1.00 74.00 240 PRO A O 1
ATOM 2002 N N . GLY A 1 241 ? -1.870 14.730 -27.694 1.00 72.94 241 GLY A N 1
ATOM 2003 C CA . GLY A 1 241 ? -1.716 14.808 -29.154 1.00 72.94 241 GLY A CA 1
ATOM 2004 C C . GLY A 1 241 ? -0.297 14.560 -29.687 1.00 72.94 241 GLY A C 1
ATOM 2005 O O . GLY A 1 241 ? -0.088 14.626 -30.900 1.00 72.94 241 GLY A O 1
ATOM 2006 N N . SER A 1 242 ? 0.679 14.234 -28.828 1.00 76.44 242 SER A N 1
ATOM 2007 C CA . SER A 1 242 ? 2.012 13.819 -29.284 1.00 76.44 242 SER A CA 1
ATOM 2008 C C . SER A 1 242 ? 1.938 12.585 -30.192 1.00 76.44 242 SER A C 1
ATOM 2010 O O . SER A 1 242 ? 1.355 11.562 -29.834 1.00 76.44 242 SER A O 1
ATOM 2012 N N . ARG A 1 243 ? 2.617 12.637 -31.348 1.00 73.50 243 ARG A N 1
ATOM 2013 C CA . ARG A 1 243 ? 2.793 11.477 -32.251 1.00 73.50 243 ARG A CA 1
ATOM 2014 C C . ARG A 1 243 ? 3.652 10.363 -31.640 1.00 73.50 243 ARG A C 1
ATOM 2016 O O . ARG A 1 243 ? 3.704 9.266 -32.186 1.00 73.50 243 ARG A O 1
ATOM 2023 N N . ARG A 1 244 ? 4.354 10.650 -30.541 1.00 70.31 244 ARG A N 1
ATOM 2024 C CA . ARG A 1 244 ? 5.167 9.703 -29.768 1.00 70.31 244 ARG A CA 1
ATOM 2025 C C . ARG A 1 244 ? 4.762 9.815 -28.305 1.00 70.31 244 ARG A C 1
ATOM 2027 O O . ARG A 1 244 ? 5.452 10.465 -27.521 1.00 70.31 244 ARG A O 1
ATOM 2034 N N . ALA A 1 245 ? 3.596 9.268 -27.972 1.00 71.75 245 ALA A N 1
ATOM 2035 C CA . ALA A 1 245 ? 3.141 9.262 -26.593 1.00 71.75 245 ALA A CA 1
ATOM 2036 C C . ALA A 1 245 ? 4.098 8.437 -25.713 1.00 71.75 245 ALA A C 1
ATOM 2038 O O . ALA A 1 245 ? 4.558 7.376 -26.137 1.00 71.75 245 ALA A O 1
ATOM 2039 N N . SER A 1 246 ? 4.414 8.928 -24.516 1.00 79.38 246 SER A N 1
ATOM 2040 C CA . SER A 1 246 ? 5.277 8.251 -23.537 1.00 79.38 246 SER A CA 1
ATOM 2041 C C . SER A 1 246 ? 4.585 8.156 -22.175 1.00 79.38 246 SER A C 1
ATOM 2043 O O . SER A 1 246 ? 3.603 8.852 -21.920 1.00 79.38 246 SER A O 1
ATOM 2045 N N . GLY A 1 247 ? 5.080 7.270 -21.310 1.00 86.62 247 GLY A N 1
ATOM 2046 C CA . GLY A 1 247 ? 4.380 6.812 -20.106 1.00 86.62 247 GLY A CA 1
ATOM 2047 C C . GLY A 1 247 ? 3.733 5.444 -20.334 1.00 86.62 247 GLY A C 1
ATOM 2048 O O . GLY A 1 247 ? 4.010 4.785 -21.337 1.00 86.62 247 GLY A O 1
ATOM 2049 N N . TRP A 1 248 ? 2.887 5.008 -19.405 1.00 90.94 248 TRP A N 1
ATOM 2050 C CA . TRP A 1 248 ? 2.212 3.702 -19.472 1.00 90.94 248 TRP A CA 1
ATOM 2051 C C . TRP A 1 248 ? 0.688 3.806 -19.593 1.00 90.94 248 TRP A C 1
ATOM 2053 O O . TRP A 1 248 ? 0.016 2.790 -19.785 1.00 90.94 248 TRP A O 1
ATOM 2063 N N . GLY A 1 249 ? 0.118 5.015 -19.508 1.00 91.94 249 GLY A N 1
ATOM 2064 C CA . GLY A 1 249 ? -1.323 5.245 -19.595 1.00 91.94 249 GLY A CA 1
ATOM 2065 C C . GLY A 1 249 ? -2.114 4.232 -18.761 1.00 91.94 249 GLY A C 1
ATOM 2066 O O . GLY A 1 249 ? -1.765 3.909 -17.632 1.00 91.94 249 GLY A O 1
ATOM 2067 N N . PHE A 1 250 ? -3.159 3.641 -19.335 1.00 93.25 250 PHE A N 1
ATOM 2068 C CA . PHE A 1 250 ? -3.995 2.663 -18.627 1.00 93.25 250 PHE A CA 1
ATOM 2069 C C . PHE A 1 250 ? -3.438 1.228 -18.602 1.00 93.25 250 PHE A C 1
ATOM 2071 O O . PHE A 1 250 ? -4.184 0.301 -18.267 1.00 93.25 250 PHE A O 1
ATOM 2078 N N . GLU A 1 251 ? -2.182 0.985 -18.990 1.00 93.69 251 GLU A N 1
ATOM 2079 C CA . GLU A 1 251 ? -1.636 -0.373 -19.107 1.00 93.69 251 GLU A CA 1
ATOM 2080 C C . GLU A 1 251 ? -1.728 -1.148 -17.785 1.00 93.69 251 GLU A C 1
ATOM 2082 O O . GLU A 1 251 ? -2.289 -2.249 -17.758 1.00 93.69 251 GLU A O 1
ATOM 2087 N N . TYR A 1 252 ? -1.258 -0.556 -16.684 1.00 95.94 252 TYR A N 1
ATOM 2088 C CA . TYR A 1 252 ? -1.181 -1.222 -15.380 1.00 95.94 252 TYR A CA 1
ATOM 2089 C C . TYR A 1 252 ? -2.539 -1.369 -14.699 1.00 95.94 252 TYR A C 1
ATOM 2091 O O . TYR A 1 252 ? -2.828 -2.424 -14.138 1.00 95.94 252 TYR A O 1
ATOM 2099 N N . VAL A 1 253 ? -3.444 -0.404 -14.868 1.00 96.12 253 VAL A N 1
ATOM 2100 C CA . VAL A 1 253 ? -4.854 -0.546 -14.466 1.00 96.12 253 VAL A CA 1
ATOM 2101 C C . VAL A 1 253 ? -5.527 -1.713 -15.204 1.00 96.12 253 VAL A C 1
ATOM 2103 O O . VAL A 1 253 ? -6.222 -2.539 -14.600 1.00 96.12 253 VAL A O 1
ATOM 2106 N N . ASN A 1 254 ? -5.300 -1.834 -16.516 1.00 96.56 254 ASN A N 1
ATOM 2107 C CA . ASN A 1 254 ? -5.844 -2.935 -17.311 1.00 96.56 254 ASN A CA 1
ATOM 2108 C C . ASN A 1 254 ? -5.214 -4.283 -16.957 1.00 96.56 254 ASN A C 1
ATOM 2110 O O . ASN A 1 254 ? -5.922 -5.293 -16.916 1.00 96.56 254 ASN A O 1
ATOM 2114 N N . LEU A 1 255 ? -3.906 -4.313 -16.703 1.00 97.12 255 LEU A N 1
ATOM 2115 C CA . LEU A 1 255 ? -3.201 -5.516 -16.285 1.00 97.12 255 LEU A CA 1
ATOM 2116 C C . LEU A 1 255 ? -3.680 -5.983 -14.908 1.00 97.12 255 LEU A C 1
ATOM 2118 O O . LEU A 1 255 ? -4.091 -7.133 -14.793 1.00 97.12 255 LEU A O 1
ATOM 2122 N N . THR A 1 256 ? -3.769 -5.085 -13.926 1.00 97.56 256 THR A N 1
ATOM 2123 C CA . THR A 1 256 ? -4.333 -5.362 -12.596 1.00 97.56 256 THR A CA 1
ATOM 2124 C C . THR A 1 256 ? -5.737 -5.955 -12.694 1.00 97.56 256 THR A C 1
ATOM 2126 O O . THR A 1 256 ? -6.007 -7.006 -12.116 1.00 97.56 256 THR A O 1
ATOM 2129 N N . ARG A 1 257 ? -6.627 -5.361 -13.503 1.00 97.06 257 ARG A N 1
ATOM 2130 C CA . ARG A 1 257 ? -7.978 -5.907 -13.724 1.00 97.06 257 ARG A CA 1
ATOM 2131 C C . ARG A 1 257 ? -7.948 -7.347 -14.253 1.00 97.06 257 ARG A C 1
ATOM 2133 O O . ARG A 1 257 ? -8.753 -8.171 -13.816 1.00 97.06 257 ARG A O 1
ATOM 2140 N N . ARG A 1 258 ? -7.055 -7.654 -15.201 1.00 97.25 258 ARG A N 1
ATOM 2141 C CA . ARG A 1 258 ? -6.917 -9.009 -15.765 1.00 97.25 258 ARG A CA 1
ATOM 2142 C C . ARG A 1 258 ? -6.387 -10.000 -14.734 1.00 97.25 258 ARG A C 1
ATOM 2144 O O . ARG A 1 258 ? -6.937 -11.093 -14.625 1.00 97.25 258 ARG A O 1
ATOM 2151 N N . GLU A 1 259 ? -5.357 -9.634 -13.978 1.00 97.75 259 GLU A N 1
ATOM 2152 C CA . GLU A 1 259 ? -4.767 -10.533 -12.984 1.00 97.75 259 GLU A CA 1
ATOM 2153 C C . GLU A 1 259 ? -5.720 -10.801 -11.808 1.00 97.75 259 GLU A C 1
ATOM 2155 O O . GLU A 1 259 ? -5.865 -11.951 -11.397 1.00 97.75 259 GLU A O 1
ATOM 2160 N N . ILE A 1 260 ? -6.498 -9.803 -11.368 1.00 97.19 260 ILE A N 1
ATOM 2161 C CA . ILE A 1 260 ? -7.579 -9.996 -10.384 1.00 97.19 260 ILE A CA 1
ATOM 2162 C C . ILE A 1 260 ? -8.636 -10.981 -10.905 1.00 97.19 260 ILE A C 1
ATOM 2164 O O . ILE A 1 260 ? -9.041 -11.901 -10.191 1.00 97.19 260 ILE A O 1
ATOM 2168 N N . ALA A 1 261 ? -9.069 -10.844 -12.162 1.00 96.44 261 ALA A N 1
ATOM 2169 C CA . ALA A 1 261 ? -10.032 -11.775 -12.753 1.00 96.44 261 ALA A CA 1
ATOM 2170 C C . ALA A 1 261 ? -9.484 -13.215 -12.796 1.00 96.44 261 ALA A C 1
ATOM 2172 O O . ALA A 1 261 ? -10.192 -14.166 -12.452 1.00 96.44 261 ALA A O 1
ATOM 2173 N N . ARG A 1 262 ? -8.202 -13.383 -13.152 1.00 96.31 262 ARG A N 1
ATOM 2174 C CA . ARG A 1 262 ? -7.513 -14.685 -13.110 1.00 96.31 262 ARG A CA 1
ATOM 2175 C C . ARG A 1 262 ? -7.433 -15.234 -11.688 1.00 96.31 262 ARG A C 1
ATOM 2177 O O . ARG A 1 262 ? -7.687 -16.421 -11.486 1.00 96.31 262 ARG A O 1
ATOM 2184 N N . TYR A 1 263 ? -7.134 -14.384 -10.709 1.00 95.62 263 TYR A N 1
ATOM 2185 C CA . TYR A 1 263 ? -7.053 -14.767 -9.303 1.00 95.62 263 TYR A CA 1
ATOM 2186 C C . TYR A 1 263 ? -8.391 -15.314 -8.806 1.00 95.62 263 TYR A C 1
ATOM 2188 O O . TYR A 1 263 ? -8.447 -16.425 -8.278 1.00 95.62 263 TYR A O 1
ATOM 2196 N N . HIS A 1 264 ? -9.495 -14.614 -9.076 1.00 93.81 264 HIS A N 1
ATOM 2197 C CA . HIS A 1 264 ? -10.830 -15.096 -8.718 1.00 93.81 264 HIS A CA 1
ATOM 2198 C C . HIS A 1 264 ? -11.175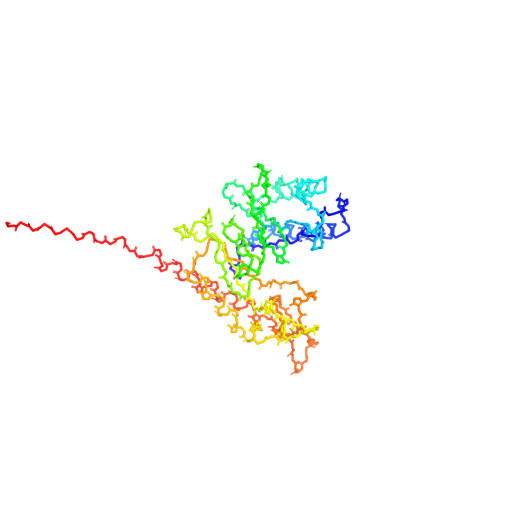 -16.441 -9.367 1.00 93.81 264 HIS A C 1
ATOM 2200 O O . HIS A 1 264 ? -11.743 -17.306 -8.698 1.00 93.81 264 HIS A O 1
ATOM 2206 N N . ALA A 1 265 ? -10.785 -16.666 -10.625 1.00 93.69 265 ALA A N 1
ATOM 2207 C CA . ALA A 1 265 ? -10.985 -17.957 -11.282 1.00 93.69 265 ALA A CA 1
ATOM 2208 C C . ALA A 1 265 ? -10.206 -19.096 -10.591 1.00 93.69 265 ALA A C 1
ATOM 2210 O O . ALA A 1 265 ? -10.734 -20.199 -10.438 1.00 93.69 265 ALA A O 1
ATOM 2211 N N . VAL A 1 266 ? -8.975 -18.837 -10.130 1.00 91.94 266 VAL A N 1
ATOM 2212 C CA . VAL A 1 266 ? -8.172 -19.805 -9.357 1.00 91.94 266 VAL A CA 1
ATOM 2213 C C . VAL A 1 266 ? -8.839 -20.134 -8.019 1.00 91.94 266 VAL A C 1
ATOM 2215 O O . VAL A 1 266 ? -8.936 -21.309 -7.650 1.00 91.94 266 VAL A O 1
ATOM 2218 N N . ILE A 1 267 ? -9.330 -19.119 -7.304 1.00 89.19 267 ILE A N 1
ATOM 2219 C CA . ILE A 1 267 ? -10.009 -19.300 -6.014 1.00 89.19 267 ILE A CA 1
ATOM 2220 C C . ILE A 1 267 ? -11.309 -20.101 -6.184 1.00 89.19 267 ILE A C 1
ATOM 2222 O O . ILE A 1 267 ? -11.526 -21.069 -5.455 1.00 89.19 267 ILE A O 1
ATOM 2226 N N . ALA A 1 268 ? -12.132 -19.778 -7.188 1.00 89.06 268 ALA A N 1
ATOM 2227 C CA . ALA A 1 268 ? -13.397 -20.471 -7.451 1.00 89.06 268 ALA A CA 1
ATOM 2228 C C . ALA A 1 268 ? -13.207 -21.962 -7.794 1.00 89.06 268 ALA A C 1
ATOM 2230 O O . ALA A 1 268 ? -13.937 -22.824 -7.302 1.00 89.06 268 ALA A O 1
ATOM 2231 N N . ARG A 1 269 ? -12.183 -22.294 -8.593 1.00 86.50 269 ARG A N 1
ATOM 2232 C CA . ARG A 1 269 ? -11.832 -23.690 -8.922 1.00 86.50 269 ARG A CA 1
ATOM 2233 C C . ARG A 1 269 ? -11.319 -24.474 -7.715 1.00 86.50 269 ARG A C 1
ATOM 2235 O O . ARG A 1 269 ? -11.541 -25.674 -7.613 1.00 86.50 269 ARG A O 1
ATOM 2242 N N . SER A 1 270 ? -10.639 -23.801 -6.792 1.00 74.56 270 SER A N 1
ATOM 2243 C CA . SER A 1 270 ? -10.103 -24.443 -5.588 1.00 74.56 270 SER A CA 1
ATOM 2244 C C . SER A 1 270 ? -11.204 -24.768 -4.569 1.00 74.56 270 SER A C 1
ATOM 2246 O O . SER A 1 270 ? -11.097 -25.763 -3.860 1.00 74.56 270 SER A O 1
ATOM 2248 N N . GLY A 1 271 ? -12.280 -23.973 -4.529 1.00 61.41 271 GLY A N 1
ATOM 2249 C CA . GLY A 1 271 ? -13.449 -24.209 -3.670 1.00 61.41 271 GLY A CA 1
ATOM 2250 C C . GLY A 1 271 ? -14.464 -25.229 -4.204 1.00 61.41 271 GLY A C 1
ATOM 2251 O O . GLY A 1 271 ? -15.400 -25.566 -3.490 1.00 61.41 271 GLY A O 1
ATOM 2252 N N . SER A 1 272 ? -14.300 -25.725 -5.436 1.00 46.72 272 SER A N 1
ATOM 2253 C CA . SER A 1 272 ? -15.249 -26.628 -6.117 1.00 46.72 272 SER A CA 1
ATOM 2254 C C . SER A 1 272 ? -14.796 -28.093 -6.186 1.00 46.72 272 SER A C 1
ATOM 2256 O O . SER A 1 272 ? -15.435 -28.901 -6.857 1.00 46.72 272 SER A O 1
ATOM 2258 N N . ARG A 1 273 ? -13.735 -28.486 -5.465 1.00 39.38 273 ARG A N 1
ATOM 2259 C CA . ARG A 1 273 ? -13.418 -29.911 -5.266 1.00 39.38 273 ARG A CA 1
ATOM 2260 C C . ARG A 1 273 ? -14.410 -30.518 -4.258 1.00 39.38 273 ARG A C 1
ATOM 2262 O O . ARG A 1 273 ? -14.387 -30.100 -3.101 1.00 39.38 273 ARG A O 1
ATOM 2269 N N . PRO A 1 274 ? -15.245 -31.507 -4.639 1.00 40.41 274 PRO A N 1
ATOM 2270 C CA . PRO A 1 274 ? -16.051 -32.244 -3.674 1.00 40.41 274 PRO A CA 1
ATOM 2271 C C . PRO A 1 274 ? -15.119 -32.953 -2.693 1.00 40.41 274 PRO A C 1
ATOM 2273 O O . PRO A 1 274 ? -14.098 -33.513 -3.107 1.00 40.41 274 PRO A O 1
ATOM 2276 N N . ALA A 1 275 ? -15.470 -32.939 -1.405 1.00 42.94 275 ALA A N 1
ATOM 2277 C CA . ALA A 1 275 ? -14.841 -33.799 -0.413 1.00 42.94 275 ALA A CA 1
ATOM 2278 C C . ALA A 1 275 ? -14.822 -35.234 -0.961 1.00 42.94 275 ALA A C 1
ATOM 2280 O O . ALA A 1 275 ? -15.855 -35.758 -1.384 1.00 42.94 275 ALA A O 1
ATOM 2281 N N . GLY A 1 276 ? -13.627 -35.819 -1.039 1.00 38.81 276 GLY A N 1
ATOM 2282 C CA . GLY A 1 276 ? -13.411 -37.119 -1.654 1.00 38.81 276 GLY A CA 1
ATOM 2283 C C . GLY A 1 276 ? -14.377 -38.167 -1.109 1.00 38.81 276 GLY A C 1
ATOM 2284 O O . GLY A 1 276 ? -14.591 -38.265 0.100 1.00 38.81 276 GLY A O 1
ATOM 2285 N N . ARG A 1 277 ? -14.939 -38.961 -2.027 1.00 36.78 277 ARG A N 1
ATOM 2286 C CA . ARG A 1 277 ? -15.544 -40.260 -1.728 1.00 36.78 277 ARG A CA 1
ATOM 2287 C C . ARG A 1 277 ? -14.639 -40.995 -0.738 1.00 36.78 277 ARG A C 1
ATOM 2289 O O . ARG A 1 277 ? -13.509 -41.341 -1.077 1.00 36.78 277 ARG A O 1
ATOM 2296 N N . LYS A 1 278 ? -15.142 -41.247 0.472 1.00 38.94 278 LYS A N 1
ATOM 2297 C CA . LYS A 1 278 ? -14.618 -42.327 1.306 1.00 38.94 278 LYS A CA 1
ATOM 2298 C C . LYS A 1 278 ? -14.808 -43.611 0.501 1.00 38.94 278 LYS A C 1
ATOM 2300 O O . LYS A 1 278 ? -15.942 -44.016 0.263 1.00 38.94 278 LYS A O 1
ATOM 2305 N N . ASN A 1 279 ? -13.713 -44.214 0.049 1.00 38.78 279 ASN A N 1
ATOM 2306 C CA . ASN A 1 279 ? -13.727 -45.602 -0.391 1.00 38.78 279 ASN A CA 1
ATOM 2307 C C . ASN A 1 279 ? -14.051 -46.452 0.841 1.00 38.78 279 ASN A C 1
ATOM 2309 O O . ASN A 1 279 ? -13.189 -46.689 1.682 1.00 38.78 279 ASN A O 1
ATOM 2313 N N . SER A 1 280 ? -15.309 -46.864 0.975 1.00 39.06 280 SER A N 1
ATOM 2314 C CA . SER A 1 280 ? -15.696 -47.955 1.860 1.00 39.06 280 SER A CA 1
ATOM 2315 C C . SER A 1 280 ? -15.270 -49.263 1.198 1.00 39.06 280 SER A C 1
ATOM 2317 O O . SER A 1 280 ? -16.001 -49.824 0.386 1.00 39.06 280 SER A O 1
ATOM 2319 N N . SER A 1 281 ? -14.064 -49.732 1.507 1.00 39.62 281 SER A N 1
ATOM 2320 C CA . SER A 1 281 ? -13.698 -51.128 1.290 1.00 39.62 281 SER A CA 1
ATOM 2321 C C . SER A 1 281 ? -14.225 -51.948 2.467 1.00 39.62 281 SER A C 1
ATOM 2323 O O . SER A 1 281 ? -13.519 -52.168 3.448 1.00 39.62 281 SER A O 1
ATOM 2325 N N . THR A 1 282 ? -15.483 -52.374 2.391 1.00 42.19 282 THR A N 1
ATOM 2326 C CA . THR A 1 282 ? -15.945 -53.568 3.105 1.00 42.19 282 THR A CA 1
ATOM 2327 C C . THR A 1 282 ? -15.462 -54.772 2.307 1.00 42.19 282 THR A C 1
ATOM 2329 O O . THR A 1 282 ? -16.066 -55.146 1.303 1.00 42.19 282 THR A O 1
ATOM 2332 N N . GLY A 1 283 ? -14.305 -55.304 2.695 1.00 36.78 283 GLY A N 1
ATOM 2333 C CA . GLY A 1 283 ? -13.869 -56.632 2.294 1.00 36.78 283 GLY A CA 1
ATOM 2334 C C . GLY A 1 283 ? -14.334 -57.625 3.347 1.00 36.78 283 GLY A C 1
ATOM 2335 O O . GLY A 1 283 ? -13.658 -57.784 4.356 1.00 36.78 283 GLY A O 1
ATOM 2336 N N . ASP A 1 284 ? -15.482 -58.253 3.105 1.00 41.75 284 ASP A N 1
ATOM 2337 C CA . ASP A 1 284 ? -15.813 -59.546 3.697 1.00 41.75 284 ASP A CA 1
ATOM 2338 C C . ASP A 1 284 ? -15.046 -60.622 2.925 1.00 41.75 284 ASP A C 1
ATOM 2340 O O . ASP A 1 284 ? -15.248 -60.753 1.714 1.00 41.75 284 ASP A O 1
ATOM 2344 N N . ARG A 1 285 ? -14.178 -61.360 3.622 1.00 41.25 285 ARG A N 1
ATOM 2345 C CA . ARG A 1 285 ? -14.005 -62.821 3.558 1.00 41.25 285 ARG A CA 1
ATOM 2346 C C . ARG A 1 285 ? -13.305 -63.291 4.825 1.00 41.25 285 ARG A C 1
ATOM 2348 O O . ARG A 1 285 ? -12.282 -62.670 5.181 1.00 41.25 285 ARG A O 1
#

pLDDT: mean 87.49, std 14.44, range [36.78, 98.5]

Secondary structure (DSSP, 8-state):
----EEEEEE-S-SSSSSSPHHHHHHHHHHHHHHHHHTT-SS--EEEEEE---TTTTTT-S-TTSSHHHHHHHHHHIIIIIS-GGGTTTBPEETTEEEEEEE--SS--SPPP----TTSEEEEEEE-HHHH-GGGGTPEEEE-SS-PPEEGGG-TTSPEEEEEEES-B--SS-SSTT--GGGSTT-B--GGGHHHHHHHHHHHHH--SEEEEE-SS---TTTBSSSSSB---S-EE-SPTT-SS--EEETHHHHHHHHHHHHHHHHHHHHTTPPPP---------

Mean predicted aligned error: 6.93 Å

Radius of gyration: 21.15 Å; Cα contacts (8 Å, |Δi|>4): 507; chains: 1; bounding box: 52×84×55 Å

Solvent-accessible surface area (backbone atoms only — not comparable to full-atom values): 16147 Å² total; per-residue (Å²): 110,84,65,66,58,45,75,46,80,51,48,60,47,36,88,49,71,61,76,38,76,70,46,48,50,49,53,53,54,47,53,51,51,55,61,51,44,70,73,42,95,73,69,51,21,40,30,48,32,37,26,46,36,88,79,46,68,87,79,41,99,46,67,84,64,50,75,24,36,53,47,50,53,51,46,48,39,60,70,51,63,69,24,77,86,40,62,81,44,50,37,70,40,99,92,23,46,39,36,35,37,43,70,52,67,83,52,65,72,82,78,82,92,84,83,55,96,76,44,34,79,42,42,31,30,30,39,41,83,78,24,52,40,26,65,76,41,29,32,51,61,45,42,79,54,66,54,69,10,21,44,94,30,35,86,88,46,60,34,39,26,31,29,33,27,34,18,36,51,27,98,53,49,74,45,92,96,44,59,24,60,75,15,93,78,25,35,37,21,63,97,50,48,38,26,58,56,38,48,50,52,48,67,72,57,58,40,76,39,77,45,71,28,35,52,76,72,91,40,81,85,56,46,75,47,94,44,39,26,25,64,35,57,68,36,68,75,37,65,92,88,47,96,70,70,39,65,60,37,62,52,51,53,54,48,49,32,49,52,50,54,51,45,52,52,53,54,55,60,66,73,67,63,72,82,74,81,79,81,81,80,82,78,88,131

Foldseek 3Di:
DLAQEDEQEAEQCQPDPPPDPSNVVSVVVVVVVLVVVLPDPDDHAYEYEYEHRQPCLVPDPCSCDDPRNVVSVVCCCPPAVPDPSSVPSADDDPRAGEYEYEPHDDAQDQDDDDDDPRYDYAYEYAQCVPNVNLLNQHAYQYYLAKDFRAVNSDPVGAGAEIEAFLWAFAPDAPDPPHQSLPDPSTGWNPLSPRRVVRLVVCLVRVHNYYHYFDADPPDPPQDDDLGRHGHQHADWPDPPPDPDTDHCGNSSVVVVVVSSVVSVVSVVVVVPDPDDPPPPPPDDD

Sequence (285 aa):
MGINFVEVDWTNNLTQPFPSPAAKECIAADKVLFNLYRHMRQHPKIVFLMGPEHNHWMNHTTPYTGPWYDAQLNYVYKHFIDNPEYKGLYLQYRGKPLLNLYLNGPRSAKPPNVHDPRFTIRYVGAWMQTTHENRYGVWSWYDQDPQPTYFHGNKQDRVEALTVACGYPAIRAPGPGLNNWLSPDAGGKNYGQTYRTQWRAAFQYRPRFLFLCQFNEFEHPDEYNNNLNNDMEPTLLSPPGSRRASGWGFEYVNLTRREIARYHAVIARSGSRPAGRKNSSTGDR